Protein AF-A0A321L7E2-F1 (afdb_monomer_lite)

Sequence (241 aa):
MFCPKCGFESPEENRFCKSCGANLQLVSDVMGGKQLPIMLGQFGIDVEKLKRGARSLRNAHHHKADTNSQSVMETAAELRRVRREERRQRARQPKPREWLRYSWQHNLRDGLMSIFGGAGLGAVLFFLSRTASDIGLLKQLEDQSQVKGLELMLRLVWLFAAIPVLKGLAQILYAAFFAESIAKLTDRFLPPQQQAQIEAPVTGTINRPISAPPSVTEQTTNILEKEKELRITQEAERATS

pLDDT: mean 79.63, std 16.04, range [41.94, 96.69]

Secondary structure (DSSP, 8-state):
-B-TTT--B--TT-SB-TTT--B-HHHHHHHT------TTSSS---HHHHHHHHHHHHHHHHHHHHHHHHHHHHHHHHHHHHHHHHHHHHHHSPPHHHHHTT-HHHHHHHHHHHHHHHHHHHHHHHHHHHHHHHTTHHHHHHHHH--TTHHHHHHHHHHHHHHHHHHHHHHHHHHHHHHHHHHHHHHHHS-GGGTTTTS-------------PPPHHHHHHHHHHHHHHHHHHHHHHHH--

Foldseek 3Di:
DADPPPRDDDDPPDQADPPPGHGCVVVCCVVVPVPPPPPVPPPPVVVVVVVVVVVVVVVVCVVCVPPCVVVVVVVVVVVVVVVVVVVVVVVPPPDVVVVVCLALVNLLVQLVCLQCQLVVVLVVLVVVLVVCVVVCVVVVCCVVPVDPDVVVVSVVVSVVSCVSNVVSVVSNVCSVPPVVVVVVVVVVPPDCVVVCVVPDPPPPDPPDPDDPDDDPVVVVVVVVVVVVVVVVVVVVVVVVD

Structure (mmCIF, N/CA/C/O backbone):
data_AF-A0A321L7E2-F1
#
_entry.id   AF-A0A321L7E2-F1
#
loop_
_atom_site.group_PDB
_atom_site.id
_atom_site.type_symbol
_atom_site.label_atom_id
_atom_site.label_alt_id
_atom_site.label_comp_id
_atom_site.label_asym_id
_atom_site.label_entity_id
_atom_site.label_seq_id
_atom_site.pdbx_PDB_ins_code
_atom_site.Cartn_x
_atom_site.Cartn_y
_atom_site.Cartn_z
_atom_site.occupancy
_atom_site.B_iso_or_equiv
_atom_site.auth_seq_id
_atom_site.auth_comp_id
_atom_site.auth_asym_id
_atom_site.auth_atom_id
_atom_site.pdbx_PDB_model_num
ATOM 1 N N . MET A 1 1 ? -13.187 -3.016 -30.427 1.00 90.06 1 MET A N 1
ATOM 2 C CA . MET A 1 1 ? -12.182 -4.078 -30.709 1.00 90.06 1 MET A CA 1
ATOM 3 C C . MET A 1 1 ? -11.466 -4.530 -29.432 1.00 90.06 1 MET A C 1
ATOM 5 O O . MET A 1 1 ? -11.228 -3.709 -28.553 1.00 90.06 1 MET A O 1
ATOM 9 N N . PHE A 1 2 ? -11.100 -5.812 -29.308 1.00 94.56 2 PHE A N 1
ATOM 10 C CA . PHE A 1 2 ? -10.381 -6.334 -28.131 1.00 94.56 2 PHE A CA 1
ATOM 11 C C . PHE A 1 2 ? -8.857 -6.277 -28.307 1.00 94.56 2 PHE A C 1
ATOM 13 O O . PHE A 1 2 ? -8.333 -6.579 -29.379 1.00 94.56 2 PHE A O 1
ATOM 20 N N . CYS A 1 3 ? -8.129 -5.907 -27.249 1.00 95.94 3 CYS A N 1
ATOM 21 C CA . CYS A 1 3 ? -6.666 -5.881 -27.258 1.00 95.94 3 CYS A CA 1
ATOM 22 C C . CYS A 1 3 ? -6.083 -7.310 -27.259 1.00 95.94 3 CYS A C 1
ATOM 24 O O . CYS A 1 3 ? -6.336 -8.055 -26.310 1.00 95.94 3 CYS A O 1
ATOM 26 N N . PRO A 1 4 ? -5.213 -7.691 -28.216 1.00 93.69 4 PRO A N 1
ATOM 27 C CA . PRO A 1 4 ? -4.653 -9.047 -28.280 1.00 93.69 4 PRO A CA 1
ATOM 28 C C . PRO A 1 4 ? -3.671 -9.363 -27.141 1.00 93.69 4 PRO A C 1
ATOM 30 O O . PRO A 1 4 ? -3.335 -10.521 -26.918 1.00 93.69 4 PRO A O 1
ATOM 33 N N . LYS A 1 5 ? -3.187 -8.343 -26.417 1.00 94.94 5 LYS A N 1
ATOM 34 C CA . LYS A 1 5 ? -2.212 -8.513 -25.331 1.00 94.94 5 LYS A CA 1
ATOM 35 C C . LYS A 1 5 ? -2.863 -8.756 -23.967 1.00 94.94 5 LYS A C 1
ATOM 37 O O . LYS A 1 5 ? -2.298 -9.482 -23.158 1.00 94.94 5 LYS A O 1
ATOM 42 N N . CYS A 1 6 ? -4.002 -8.122 -23.687 1.00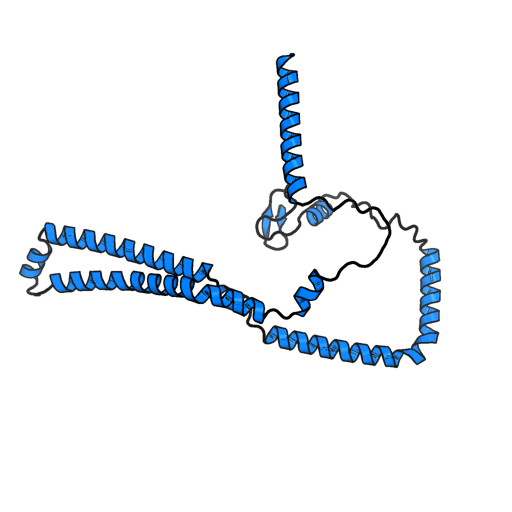 95.94 6 CYS A N 1
ATOM 43 C CA . CYS A 1 6 ? -4.642 -8.183 -22.366 1.00 95.94 6 CYS A CA 1
ATOM 44 C C . CYS A 1 6 ? -6.148 -8.478 -22.389 1.00 95.94 6 CYS A C 1
ATOM 46 O O . CYS A 1 6 ? -6.746 -8.568 -21.324 1.00 95.94 6 CYS A O 1
ATOM 48 N N . GLY A 1 7 ? -6.771 -8.595 -23.565 1.00 95.75 7 GLY A N 1
ATOM 49 C CA . GLY A 1 7 ? -8.206 -8.864 -23.700 1.00 95.75 7 GLY A CA 1
ATOM 50 C C . GLY A 1 7 ? -9.121 -7.692 -23.333 1.00 95.75 7 GLY A C 1
ATOM 51 O O . GLY A 1 7 ? -10.333 -7.846 -23.368 1.00 95.75 7 GLY A O 1
ATOM 52 N N . PHE A 1 8 ? -8.575 -6.520 -22.994 1.00 96.62 8 PHE A N 1
ATOM 53 C CA . PHE A 1 8 ? -9.378 -5.347 -22.651 1.00 96.62 8 PHE A CA 1
ATOM 54 C C . PHE A 1 8 ? -10.094 -4.791 -23.889 1.00 96.62 8 PHE A C 1
ATOM 56 O O . PHE A 1 8 ? -9.479 -4.638 -24.952 1.00 96.62 8 PHE A O 1
ATOM 63 N N . GLU A 1 9 ? -11.378 -4.476 -23.742 1.00 96.50 9 GLU A N 1
ATOM 64 C CA . GLU A 1 9 ? -12.189 -3.873 -24.795 1.00 96.50 9 GLU A CA 1
ATOM 65 C C . GLU A 1 9 ? -11.789 -2.409 -25.003 1.00 96.50 9 GLU A C 1
ATOM 67 O O . GLU A 1 9 ? -11.729 -1.616 -24.064 1.00 96.50 9 GLU A O 1
ATOM 72 N N . SER A 1 10 ? -11.473 -2.045 -26.243 1.00 94.12 10 SER A N 1
ATOM 73 C CA . SER A 1 10 ? -11.129 -0.678 -26.619 1.00 94.12 10 SER A CA 1
ATOM 74 C C . SER A 1 10 ? -12.065 -0.184 -27.721 1.00 94.12 10 SER A C 1
ATOM 76 O O . SER A 1 10 ? -12.304 -0.922 -28.687 1.00 94.12 10 SER A O 1
ATOM 78 N N . PRO A 1 11 ? -12.555 1.067 -27.632 1.00 93.75 11 PRO A N 1
ATOM 79 C CA . PRO A 1 11 ? -13.235 1.698 -28.756 1.00 93.75 11 PRO A CA 1
ATOM 80 C C . PRO A 1 11 ? -12.260 1.831 -29.935 1.00 93.75 11 PRO A C 1
ATOM 82 O O . PRO A 1 11 ? -11.046 1.957 -29.734 1.00 93.75 11 PRO A O 1
ATOM 85 N N . GLU A 1 12 ? -12.788 1.755 -31.156 1.00 89.19 12 GLU A N 1
ATOM 86 C CA . GLU A 1 12 ? -12.008 1.621 -32.401 1.00 89.19 12 GLU A CA 1
ATOM 87 C C . GLU A 1 12 ? -11.194 2.872 -32.762 1.00 89.19 12 GLU A C 1
ATOM 89 O O . GLU A 1 12 ? -10.213 2.783 -33.492 1.00 89.19 12 GLU A O 1
ATOM 94 N N . GLU A 1 13 ? -11.529 4.026 -32.186 1.00 91.94 13 GLU A N 1
ATOM 95 C CA . GLU A 1 13 ? -10.793 5.280 -32.393 1.00 91.94 13 GLU A CA 1
ATOM 96 C C . GLU A 1 13 ? -9.459 5.345 -31.626 1.00 91.94 13 GLU A C 1
ATOM 98 O O . GLU A 1 13 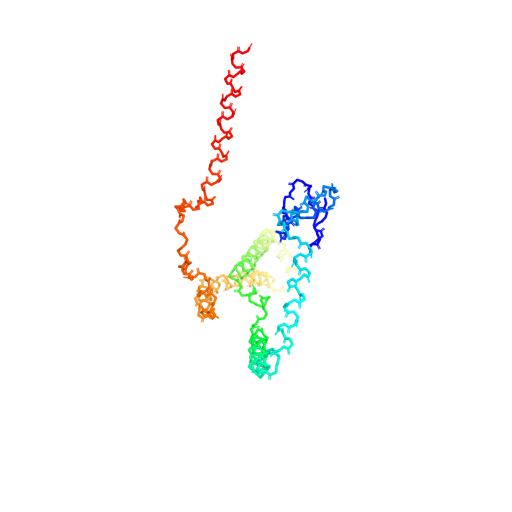? -8.597 6.178 -31.921 1.00 91.94 13 GLU A O 1
ATOM 103 N N . ASN A 1 14 ? -9.242 4.466 -30.639 1.00 92.69 14 ASN A N 1
ATOM 104 C CA . ASN A 1 14 ? -8.031 4.509 -29.824 1.00 92.69 14 ASN A CA 1
ATOM 105 C C . ASN A 1 14 ? -6.849 3.815 -30.508 1.00 92.69 14 ASN A C 1
ATOM 107 O O . ASN A 1 14 ? -6.839 2.604 -30.719 1.00 92.69 14 ASN A O 1
ATOM 111 N N . ARG A 1 15 ? -5.768 4.576 -30.707 1.00 94.19 15 ARG A N 1
ATOM 112 C CA . ARG A 1 15 ? -4.482 4.075 -31.225 1.00 94.19 15 ARG A CA 1
ATOM 113 C C . ARG A 1 15 ? -3.744 3.155 -30.249 1.00 94.19 15 ARG A C 1
ATOM 115 O O . ARG A 1 15 ? -2.895 2.379 -30.675 1.00 94.19 15 ARG A O 1
ATOM 122 N N . PHE A 1 16 ? -4.057 3.227 -28.954 1.00 95.94 16 PHE A N 1
ATOM 123 C CA . PHE A 1 16 ? -3.399 2.445 -27.905 1.00 95.94 16 PHE A CA 1
ATOM 124 C C . PHE A 1 16 ? -4.405 1.872 -26.902 1.00 95.94 16 PHE A C 1
ATOM 126 O O . PHE A 1 16 ? -5.406 2.504 -26.567 1.00 95.94 16 PHE A O 1
ATOM 133 N N . CYS A 1 17 ? -4.116 0.684 -26.371 1.00 95.75 17 CYS A N 1
ATOM 134 C CA . CYS A 1 17 ? -4.915 0.067 -25.318 1.00 95.75 17 CYS A CA 1
ATOM 135 C C . CYS A 1 17 ? -4.744 0.820 -23.989 1.00 95.75 17 CYS A C 1
ATOM 137 O O . CYS A 1 17 ? -3.636 0.884 -23.456 1.00 95.75 17 CYS A O 1
ATOM 139 N N . LYS A 1 18 ? -5.845 1.297 -23.397 1.00 96.19 18 LYS A N 1
ATOM 140 C CA . LYS A 1 18 ? -5.834 2.001 -22.099 1.00 96.19 18 LYS A CA 1
ATOM 141 C C . LYS A 1 18 ? -5.351 1.142 -20.924 1.00 96.19 18 LYS A C 1
ATOM 143 O O . LYS A 1 18 ? -4.852 1.679 -19.946 1.00 96.19 18 LYS A O 1
ATOM 148 N N . SER A 1 19 ? -5.495 -0.180 -21.015 1.00 96.69 19 SER A N 1
ATOM 149 C CA . SER A 1 19 ? -5.105 -1.097 -19.939 1.00 96.69 19 SER A CA 1
ATOM 150 C C . SER A 1 19 ? -3.609 -1.437 -19.961 1.00 96.69 19 SER A C 1
ATOM 152 O O . SER A 1 19 ? -2.974 -1.459 -18.912 1.00 96.69 19 SER A O 1
ATOM 154 N N . CYS A 1 20 ? -3.028 -1.700 -21.139 1.00 95.12 20 CYS A N 1
ATOM 155 C CA . CYS A 1 20 ? -1.659 -2.229 -21.240 1.00 95.12 20 CYS A CA 1
ATOM 156 C C . CYS A 1 20 ? -0.716 -1.443 -22.169 1.00 95.12 20 CYS A C 1
ATOM 158 O O . CYS A 1 20 ? 0.412 -1.888 -22.391 1.00 95.12 20 CYS A O 1
ATOM 160 N N . GLY A 1 21 ? -1.183 -0.353 -22.785 1.00 94.19 21 GLY A N 1
ATOM 161 C CA . GLY A 1 21 ? -0.396 0.507 -23.678 1.00 94.19 21 GLY A CA 1
ATOM 162 C C . GLY A 1 21 ? -0.030 -0.101 -25.037 1.00 94.19 21 GLY A C 1
ATOM 163 O O . GLY A 1 21 ? 0.823 0.436 -25.735 1.00 94.19 21 GLY A O 1
ATOM 164 N N . ALA A 1 22 ? -0.624 -1.232 -25.432 1.00 95.12 22 ALA A N 1
ATOM 165 C CA . ALA A 1 22 ? -0.327 -1.851 -26.728 1.00 95.12 22 ALA A CA 1
ATOM 166 C C . ALA A 1 22 ? -0.838 -0.980 -27.888 1.00 95.12 22 ALA A C 1
ATOM 168 O O . ALA A 1 22 ? -1.958 -0.479 -27.808 1.00 95.12 22 ALA A O 1
ATOM 169 N N . ASN A 1 23 ? -0.045 -0.824 -28.954 1.00 94.88 23 ASN A N 1
ATOM 170 C CA . ASN A 1 23 ? -0.445 -0.095 -30.160 1.00 94.88 23 ASN A CA 1
ATOM 171 C C . ASN A 1 23 ? -1.470 -0.920 -30.954 1.00 94.88 23 ASN A C 1
ATOM 173 O O . ASN A 1 23 ? -1.179 -2.027 -31.406 1.00 94.88 23 ASN A O 1
ATOM 177 N N . LEU A 1 24 ? -2.672 -0.373 -31.080 1.00 94.69 24 LEU A N 1
ATOM 178 C CA . LEU A 1 24 ? -3.816 -0.985 -31.737 1.00 94.69 24 LEU A CA 1
ATOM 179 C C . LEU A 1 24 ? -3.923 -0.591 -33.218 1.00 94.69 24 LEU A C 1
ATOM 181 O O . LEU A 1 24 ? -4.616 -1.291 -33.951 1.00 94.69 24 LEU A O 1
ATOM 185 N N . GLN A 1 25 ? -3.193 0.437 -33.681 1.00 91.19 25 GLN A N 1
ATOM 186 C CA . GLN A 1 25 ? -3.230 0.878 -35.086 1.00 91.19 25 GLN A CA 1
ATOM 187 C C . GLN A 1 25 ? -2.774 -0.217 -36.047 1.00 91.19 25 GLN A C 1
ATOM 189 O O . GLN A 1 25 ? -3.408 -0.456 -37.066 1.00 91.19 25 GLN A O 1
ATOM 194 N N . LEU A 1 26 ? -1.717 -0.951 -35.686 1.00 85.62 26 LEU A N 1
ATOM 195 C CA . LEU A 1 26 ? -1.225 -2.050 -36.520 1.00 85.62 26 LEU A CA 1
ATOM 196 C C . LEU A 1 26 ? -2.290 -3.135 -36.725 1.00 85.62 26 LEU A C 1
ATOM 198 O O . LEU A 1 26 ? -2.353 -3.764 -37.774 1.00 85.62 26 LEU A O 1
ATOM 202 N N . VAL A 1 27 ? -3.117 -3.368 -35.705 1.00 85.38 27 VAL A N 1
ATOM 203 C CA . VAL A 1 27 ? -4.156 -4.398 -35.733 1.00 85.38 27 VAL A CA 1
ATOM 204 C C . VAL A 1 27 ? -5.381 -3.898 -36.499 1.00 85.38 27 VAL A C 1
ATOM 206 O O . VAL A 1 27 ? -5.946 -4.655 -37.286 1.00 85.38 27 VAL A O 1
ATOM 209 N N . SER A 1 28 ? -5.767 -2.629 -36.318 1.00 85.81 28 SER A N 1
ATOM 210 C CA . SER A 1 28 ? -6.867 -2.019 -37.072 1.00 85.81 28 SER A CA 1
ATOM 211 C C . SER A 1 28 ? -6.545 -1.887 -38.559 1.00 85.81 28 SER A C 1
ATOM 213 O O . SER A 1 28 ? -7.433 -2.085 -39.381 1.00 85.81 28 SER A O 1
ATOM 215 N N . ASP A 1 29 ? -5.288 -1.622 -38.921 1.00 84.69 29 ASP A N 1
ATOM 216 C CA . ASP A 1 29 ? -4.864 -1.516 -40.321 1.00 84.69 29 ASP A CA 1
ATOM 217 C C . ASP A 1 29 ? -4.874 -2.885 -41.021 1.00 84.69 29 ASP A C 1
ATOM 219 O O . ASP A 1 29 ? -5.291 -2.986 -42.173 1.00 84.69 29 ASP A O 1
ATOM 223 N N . VAL A 1 30 ? -4.500 -3.958 -40.313 1.00 81.25 30 VAL A N 1
ATOM 224 C CA . VAL A 1 30 ? -4.555 -5.333 -40.843 1.00 81.25 30 VAL A CA 1
ATOM 225 C C . VAL A 1 30 ? -5.996 -5.845 -40.953 1.00 81.25 30 VAL A C 1
ATOM 227 O O . VAL A 1 30 ? -6.332 -6.502 -41.936 1.00 81.25 30 VAL A O 1
ATOM 230 N N . MET A 1 31 ? -6.863 -5.546 -39.977 1.00 82.50 31 MET A N 1
ATOM 231 C CA . MET A 1 31 ? -8.269 -5.979 -40.009 1.00 82.50 31 MET A CA 1
ATOM 232 C C . MET A 1 31 ? -9.152 -5.119 -40.916 1.00 82.50 31 MET A C 1
ATOM 234 O O . MET A 1 31 ? -10.108 -5.628 -41.494 1.00 82.50 31 MET A O 1
ATOM 238 N N . GLY A 1 32 ? -8.835 -3.834 -41.077 1.00 84.06 32 GLY A N 1
ATOM 239 C CA . GLY A 1 32 ? -9.636 -2.883 -41.845 1.00 84.06 32 GLY A CA 1
ATOM 240 C C . GLY A 1 32 ? -9.592 -3.089 -43.357 1.00 84.06 32 GLY A C 1
ATOM 241 O O . GLY A 1 32 ? -10.149 -2.268 -44.082 1.00 84.06 32 GLY A O 1
ATOM 242 N N . GLY A 1 33 ? -8.892 -4.117 -43.856 1.00 71.81 33 GLY A N 1
ATOM 243 C CA . GLY A 1 33 ? -8.817 -4.444 -45.284 1.00 71.81 33 GLY A CA 1
ATOM 244 C C . GLY A 1 33 ? -8.206 -3.342 -46.153 1.00 71.81 33 GLY A C 1
ATOM 245 O O . GLY A 1 33 ? -8.093 -3.509 -47.368 1.00 71.81 33 GLY A O 1
ATOM 246 N N . LYS A 1 34 ? -7.770 -2.230 -45.544 1.00 65.00 34 LYS A N 1
ATOM 247 C CA . LYS A 1 34 ? -6.866 -1.267 -46.147 1.00 65.00 34 LYS A CA 1
ATOM 248 C C . LYS A 1 34 ? -5.589 -2.045 -46.365 1.00 65.00 34 LYS A C 1
ATOM 250 O O . LYS A 1 34 ? -4.792 -2.194 -45.445 1.00 65.00 34 LYS A O 1
ATOM 255 N N . GLN A 1 35 ? -5.448 -2.604 -47.568 1.00 56.09 35 GLN A N 1
ATOM 256 C CA . GLN A 1 35 ? -4.173 -3.065 -48.082 1.00 56.09 35 GLN A CA 1
ATOM 257 C C . GLN A 1 35 ? -3.188 -1.975 -47.699 1.00 56.09 35 GLN A C 1
ATOM 259 O O . GLN A 1 35 ? -3.257 -0.869 -48.242 1.00 56.09 35 GLN A O 1
ATOM 264 N N . LEU A 1 36 ? -2.338 -2.247 -46.703 1.00 50.50 36 LEU A N 1
ATOM 265 C CA . LEU A 1 36 ? -1.167 -1.421 -46.517 1.00 50.50 36 LEU A CA 1
ATOM 266 C C . LEU A 1 36 ? -0.564 -1.357 -47.918 1.00 50.50 36 LEU A C 1
ATOM 268 O O . LEU A 1 36 ? -0.333 -2.432 -48.488 1.00 50.50 36 LEU A O 1
ATOM 272 N N . PRO A 1 37 ? -0.385 -0.165 -48.521 1.00 51.75 37 PRO A N 1
ATOM 273 C CA . PRO A 1 37 ? 0.424 -0.082 -49.713 1.00 51.75 37 PRO A CA 1
ATOM 274 C C . PRO A 1 37 ? 1.721 -0.737 -49.292 1.00 51.75 37 PRO A C 1
ATOM 276 O O . PRO A 1 37 ? 2.376 -0.295 -48.346 1.00 51.75 37 PRO A O 1
ATOM 279 N N . ILE A 1 38 ? 1.975 -1.893 -49.891 1.00 50.50 38 ILE A N 1
ATOM 280 C CA . ILE A 1 38 ? 3.146 -2.702 -49.662 1.00 50.50 38 ILE A CA 1
ATOM 281 C C . ILE A 1 38 ? 4.299 -1.748 -49.969 1.00 50.50 38 ILE A C 1
ATOM 283 O O . ILE A 1 38 ? 4.696 -1.569 -51.118 1.00 50.50 38 ILE A O 1
ATOM 287 N N . MET A 1 39 ? 4.831 -1.094 -48.933 1.00 47.00 39 MET A N 1
ATOM 288 C CA . MET A 1 39 ? 6.039 -0.264 -48.944 1.00 47.00 39 MET A CA 1
ATOM 289 C C . MET A 1 39 ? 7.269 -1.181 -49.093 1.00 47.00 39 MET A C 1
ATOM 291 O O . MET A 1 39 ? 8.306 -1.001 -48.470 1.00 47.00 39 MET A O 1
ATOM 295 N N . LEU A 1 40 ? 7.117 -2.209 -49.927 1.00 47.09 40 LEU A N 1
ATOM 296 C CA . LEU A 1 40 ? 8.134 -3.030 -50.557 1.00 47.09 40 LEU A CA 1
ATOM 297 C C . LEU A 1 40 ? 8.182 -2.754 -52.077 1.00 47.09 40 LEU A C 1
ATOM 299 O O . LEU A 1 40 ? 8.899 -3.445 -52.788 1.00 47.09 40 LEU A O 1
ATOM 303 N N . GLY A 1 41 ? 7.423 -1.774 -52.591 1.00 41.94 41 GLY A N 1
ATOM 304 C CA . GLY A 1 41 ? 7.349 -1.457 -54.024 1.00 41.94 41 GLY A CA 1
ATOM 305 C C . GLY A 1 41 ? 8.239 -0.308 -54.520 1.00 41.94 41 GLY A C 1
ATOM 306 O O . GLY A 1 41 ? 8.360 -0.137 -55.727 1.00 41.94 41 GLY A O 1
ATOM 307 N N . GLN A 1 42 ? 8.867 0.481 -53.637 1.00 48.19 42 GLN A N 1
ATOM 308 C CA . GLN A 1 42 ? 9.652 1.666 -54.043 1.00 48.19 42 GLN A CA 1
ATOM 309 C C . GLN A 1 42 ? 11.148 1.588 -53.720 1.00 48.19 42 GLN A C 1
ATOM 311 O O . GLN A 1 42 ? 11.888 2.551 -53.894 1.00 48.19 42 GLN A O 1
ATOM 316 N N . PHE A 1 43 ? 11.632 0.411 -53.344 1.00 45.28 43 PHE A N 1
ATOM 317 C CA . PHE A 1 43 ? 12.981 0.054 -53.739 1.00 45.28 43 PHE A CA 1
ATOM 318 C C . PHE A 1 43 ? 12.814 -0.695 -55.050 1.00 45.28 43 PHE A C 1
ATOM 320 O O . PHE A 1 43 ? 12.232 -1.776 -55.058 1.00 45.28 43 PHE A O 1
ATOM 327 N N . GLY A 1 44 ? 13.275 -0.108 -56.156 1.00 47.38 44 GLY A N 1
ATOM 328 C CA . GLY A 1 44 ? 13.444 -0.791 -57.438 1.00 47.38 44 GLY A CA 1
ATOM 329 C C . GLY A 1 44 ? 14.490 -1.896 -57.309 1.00 47.38 44 GLY A C 1
ATOM 330 O O . GLY A 1 44 ? 15.558 -1.843 -57.913 1.00 47.38 44 GLY A O 1
ATOM 331 N N . ILE A 1 45 ? 14.210 -2.876 -56.455 1.00 54.06 45 ILE A N 1
ATOM 332 C CA . ILE A 1 45 ? 14.974 -4.092 -56.296 1.00 54.06 45 ILE A CA 1
ATOM 333 C C . ILE A 1 45 ? 14.501 -4.965 -57.436 1.00 54.06 45 ILE A C 1
ATOM 335 O O . ILE A 1 45 ? 13.591 -5.778 -57.321 1.00 54.06 45 ILE A O 1
ATOM 339 N N . ASP A 1 46 ? 15.110 -4.694 -58.577 1.00 59.59 46 ASP A N 1
ATOM 340 C CA . ASP A 1 46 ? 15.069 -5.517 -59.760 1.00 59.59 46 ASP A CA 1
ATOM 341 C C . ASP A 1 46 ? 15.395 -6.954 -59.323 1.00 59.59 46 ASP A C 1
ATOM 343 O O . ASP A 1 46 ? 16.539 -7.284 -58.997 1.00 59.59 46 ASP A O 1
ATOM 347 N N . VAL A 1 47 ? 14.358 -7.787 -59.190 1.00 68.06 47 VAL A N 1
ATOM 348 C CA . VAL A 1 47 ? 14.449 -9.146 -58.629 1.00 68.06 47 VAL A CA 1
ATOM 349 C C . VAL A 1 47 ? 15.432 -9.982 -59.452 1.00 68.06 47 VAL A C 1
ATOM 351 O O . VAL A 1 47 ? 16.096 -10.868 -58.922 1.00 68.06 47 VAL A O 1
ATOM 354 N N . GLU A 1 48 ? 15.614 -9.637 -60.726 1.00 70.19 48 GLU A N 1
ATOM 355 C CA . GLU A 1 48 ? 16.623 -10.184 -61.628 1.00 70.19 48 GLU A CA 1
ATOM 356 C C . GLU A 1 48 ? 18.056 -9.778 -61.236 1.00 70.19 48 GLU A C 1
ATOM 358 O O . GLU A 1 48 ? 18.947 -10.635 -61.176 1.00 70.19 48 GLU A O 1
ATOM 363 N N . LYS A 1 49 ? 18.293 -8.509 -60.872 1.00 68.88 49 LYS A N 1
ATOM 364 C CA . LYS A 1 49 ? 19.588 -8.056 -60.324 1.00 68.88 49 LYS A CA 1
ATOM 365 C C . LYS A 1 49 ? 19.837 -8.593 -58.922 1.00 68.88 49 LYS A C 1
ATOM 367 O O . LYS A 1 49 ? 20.968 -8.968 -58.627 1.00 68.88 49 LYS A O 1
ATOM 372 N N . LEU A 1 50 ? 18.807 -8.713 -58.083 1.00 74.69 50 LEU A N 1
ATOM 373 C CA . LEU A 1 50 ? 18.941 -9.318 -56.759 1.00 74.69 50 LEU A CA 1
ATOM 374 C C . LEU A 1 50 ? 19.204 -10.828 -56.865 1.00 74.69 50 LEU A C 1
ATOM 376 O O . LEU A 1 50 ? 20.012 -11.361 -56.115 1.00 74.69 50 LEU A O 1
ATOM 380 N N . LYS A 1 51 ? 18.616 -11.521 -57.847 1.00 78.50 51 LYS A N 1
ATOM 381 C CA . LYS A 1 51 ? 18.876 -12.944 -58.124 1.00 78.50 51 LYS A CA 1
ATOM 382 C C . LYS A 1 51 ? 20.258 -13.175 -58.740 1.00 78.50 51 LYS A C 1
ATOM 384 O O . LYS A 1 51 ? 20.867 -14.213 -58.473 1.00 78.50 51 LYS A O 1
ATOM 389 N N . ARG A 1 52 ? 20.782 -12.229 -59.531 1.00 75.25 52 ARG A N 1
ATOM 390 C CA . ARG A 1 52 ? 22.179 -12.238 -60.006 1.00 75.25 52 ARG A CA 1
ATOM 391 C C . ARG A 1 52 ? 23.169 -11.916 -58.882 1.00 75.25 52 ARG A C 1
ATOM 393 O O . ARG A 1 52 ? 24.150 -12.640 -58.738 1.00 75.25 52 ARG A O 1
ATOM 400 N N . GLY A 1 53 ? 22.866 -10.932 -58.035 1.00 75.19 53 GLY A N 1
ATOM 401 C CA . GLY A 1 53 ? 23.648 -10.590 -56.843 1.00 75.19 53 GLY A CA 1
ATOM 402 C C . GLY A 1 53 ? 23.653 -11.701 -55.789 1.00 75.19 53 GLY A C 1
ATOM 403 O O . GLY A 1 53 ? 24.695 -12.026 -55.241 1.00 75.19 53 GLY A O 1
ATOM 404 N N . ALA A 1 54 ? 22.523 -12.372 -55.557 1.00 76.75 54 ALA A N 1
ATOM 405 C CA . ALA A 1 54 ? 22.436 -13.502 -54.633 1.00 76.75 54 ALA A CA 1
ATOM 406 C C . ALA A 1 54 ? 23.222 -14.724 -55.135 1.00 76.75 54 ALA A C 1
ATOM 408 O O . ALA A 1 54 ? 23.819 -15.444 -54.334 1.00 76.75 54 ALA A O 1
ATOM 409 N N . ARG A 1 55 ? 23.262 -14.955 -56.458 1.00 75.12 55 ARG A N 1
ATOM 410 C CA . ARG A 1 55 ? 24.099 -16.009 -57.052 1.00 75.12 55 ARG A CA 1
ATOM 411 C C . ARG A 1 55 ? 25.589 -15.671 -56.975 1.00 75.12 55 ARG A C 1
ATOM 413 O O . ARG A 1 55 ? 26.368 -16.558 -56.637 1.00 75.12 55 ARG A O 1
ATOM 420 N N . SER A 1 56 ? 25.988 -14.417 -57.199 1.00 71.62 56 SER A N 1
ATOM 421 C CA . SER A 1 56 ? 27.392 -14.014 -57.035 1.00 71.62 56 SER A CA 1
ATOM 422 C C . SER A 1 56 ? 27.837 -14.028 -55.569 1.00 71.62 56 SER A C 1
ATOM 424 O O . SER A 1 56 ? 28.950 -14.465 -55.292 1.00 71.62 56 SER A O 1
ATOM 426 N N . LEU A 1 57 ? 26.964 -13.672 -54.618 1.00 69.81 57 LEU A N 1
ATOM 427 C CA . LEU A 1 57 ? 27.253 -13.768 -53.182 1.00 69.81 57 LEU A CA 1
ATOM 428 C C . LEU A 1 57 ? 27.373 -15.226 -52.719 1.00 69.81 57 LEU A C 1
ATOM 430 O O . LEU A 1 57 ? 28.274 -15.548 -51.953 1.00 69.81 57 LEU A O 1
ATOM 434 N N . ARG A 1 58 ? 26.507 -16.125 -53.214 1.00 70.00 58 ARG A N 1
ATOM 435 C CA . ARG A 1 58 ? 26.587 -17.568 -52.926 1.00 70.00 58 ARG A CA 1
ATOM 436 C C . ARG A 1 58 ? 27.893 -18.169 -53.452 1.00 70.00 58 ARG A C 1
ATOM 438 O O . ARG A 1 58 ? 28.556 -18.899 -52.722 1.00 70.00 58 ARG A O 1
ATOM 445 N N . ASN A 1 59 ? 28.300 -17.816 -54.671 1.00 68.81 59 ASN A N 1
ATOM 446 C CA . ASN A 1 59 ? 29.555 -18.301 -55.251 1.00 68.81 59 ASN A CA 1
ATOM 447 C C . ASN A 1 59 ? 30.792 -17.678 -54.567 1.00 68.81 59 ASN A C 1
ATOM 449 O O . ASN A 1 59 ? 31.785 -18.369 -54.361 1.00 68.81 59 ASN A O 1
ATOM 453 N N . ALA A 1 60 ? 30.723 -16.413 -54.133 1.00 61.56 60 ALA A N 1
ATOM 454 C CA . ALA A 1 60 ? 31.780 -15.771 -53.344 1.00 61.56 60 ALA A CA 1
ATOM 455 C C . ALA A 1 60 ? 31.895 -16.348 -51.920 1.00 61.56 60 ALA A C 1
ATOM 457 O O . ALA A 1 60 ? 32.999 -16.457 -51.386 1.00 61.56 60 ALA A O 1
ATOM 458 N N . HIS A 1 61 ? 30.778 -16.767 -51.315 1.00 57.06 61 HIS A N 1
ATOM 459 C CA . HIS A 1 61 ? 30.777 -17.454 -50.024 1.00 57.06 61 HIS A CA 1
ATOM 460 C C . HIS A 1 61 ? 31.415 -18.843 -50.099 1.00 57.06 61 HIS A C 1
ATOM 462 O O . HIS A 1 61 ? 32.087 -19.226 -49.147 1.00 57.06 61 HIS A O 1
ATOM 468 N N . HIS A 1 62 ? 31.284 -19.565 -51.218 1.00 58.19 62 HIS A N 1
ATOM 469 C CA . HIS A 1 62 ? 31.930 -20.872 -51.377 1.00 58.19 62 HIS A CA 1
ATOM 470 C C . HIS A 1 62 ? 33.464 -20.794 -51.459 1.00 58.19 62 HIS A C 1
ATOM 472 O O . HIS A 1 62 ? 34.120 -21.709 -50.981 1.00 58.19 62 HIS A O 1
ATOM 478 N N . HIS A 1 63 ? 34.052 -19.700 -51.961 1.00 53.94 63 HIS A N 1
ATOM 479 C CA . HIS A 1 63 ? 35.517 -19.544 -52.018 1.00 53.94 63 HIS A CA 1
ATOM 480 C C . HIS A 1 63 ? 36.154 -18.899 -50.771 1.00 53.94 63 HIS A C 1
ATOM 482 O O . HIS A 1 63 ? 37.370 -18.958 -50.614 1.00 53.94 63 HIS A O 1
ATOM 488 N N . LYS A 1 64 ? 35.364 -18.300 -49.868 1.00 49.69 64 LYS A N 1
ATOM 489 C CA . LYS A 1 64 ? 35.843 -17.731 -48.586 1.00 49.69 64 LYS A CA 1
ATOM 490 C C . LYS A 1 64 ? 35.443 -18.546 -47.347 1.00 49.69 64 LYS A C 1
ATOM 492 O O . LYS A 1 64 ? 35.812 -18.167 -46.235 1.00 49.69 64 LYS A O 1
ATOM 497 N N . ALA A 1 65 ? 34.699 -19.640 -47.520 1.00 52.72 65 ALA A N 1
ATOM 498 C CA . ALA A 1 65 ? 34.251 -20.499 -46.422 1.00 52.72 65 ALA A CA 1
ATOM 499 C C . ALA A 1 65 ? 35.398 -21.265 -45.737 1.00 52.72 65 ALA A C 1
ATOM 501 O O . ALA A 1 65 ? 35.304 -21.543 -44.541 1.00 52.72 65 ALA A O 1
ATOM 502 N N . ASP A 1 66 ? 36.495 -21.538 -46.444 1.00 55.62 66 ASP A N 1
ATOM 503 C CA . ASP A 1 66 ? 37.525 -22.445 -45.922 1.00 55.62 66 ASP A CA 1
ATOM 504 C C . ASP A 1 66 ? 38.587 -21.750 -45.056 1.00 55.62 66 ASP A C 1
ATOM 506 O O . ASP A 1 66 ? 39.196 -22.394 -44.209 1.00 55.62 66 ASP A O 1
ATOM 510 N N . THR A 1 67 ? 38.773 -20.431 -45.178 1.00 56.75 67 THR A N 1
ATOM 511 C CA . THR A 1 67 ? 39.804 -19.687 -44.420 1.00 56.75 67 THR A CA 1
ATOM 512 C C . THR A 1 67 ? 39.267 -18.766 -43.325 1.00 56.75 67 THR A C 1
ATOM 514 O O . THR A 1 67 ? 40.049 -18.308 -42.499 1.00 56.75 67 THR A O 1
ATOM 517 N N . ASN A 1 68 ? 37.952 -18.519 -43.252 1.00 54.69 68 ASN A N 1
ATOM 518 C CA . ASN A 1 68 ? 37.358 -17.653 -42.217 1.00 54.69 68 ASN A CA 1
ATOM 519 C C . ASN A 1 68 ? 36.331 -18.365 -41.313 1.00 54.69 68 ASN A C 1
ATOM 521 O O . ASN A 1 68 ? 35.703 -17.737 -40.465 1.00 54.69 68 ASN A O 1
ATOM 525 N N . SER A 1 69 ? 36.142 -19.677 -41.473 1.00 57.78 69 SER A N 1
ATOM 526 C CA . SER A 1 69 ? 35.233 -20.476 -40.637 1.00 57.78 69 SER A CA 1
ATOM 527 C C . SER A 1 69 ? 35.742 -20.653 -39.201 1.00 57.78 69 SER A C 1
ATOM 529 O O . SER A 1 69 ? 34.930 -20.718 -38.275 1.00 57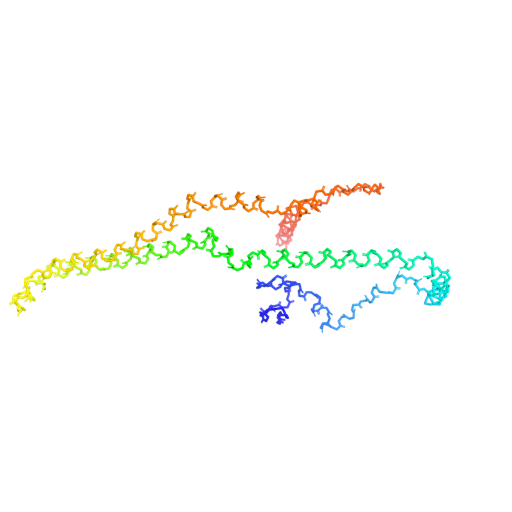.78 69 SER A O 1
ATOM 531 N N . GLN A 1 70 ? 37.064 -20.642 -38.985 1.00 65.25 70 GLN A N 1
ATOM 532 C CA . GLN A 1 70 ? 37.656 -20.717 -37.643 1.00 65.25 70 GLN A CA 1
ATOM 533 C C . GLN A 1 70 ? 37.339 -19.481 -36.784 1.00 65.25 70 GLN A C 1
ATOM 535 O O . GLN A 1 70 ? 36.893 -19.636 -35.647 1.00 65.25 70 GLN A O 1
ATOM 540 N N . SER A 1 71 ? 37.457 -18.265 -37.330 1.00 68.19 71 SER A N 1
ATOM 541 C CA . SER A 1 71 ? 37.189 -17.022 -36.579 1.00 68.19 71 SER A CA 1
ATOM 542 C C . SER A 1 71 ? 35.699 -16.848 -36.230 1.00 68.19 71 SER A C 1
ATOM 544 O O . SER A 1 71 ? 35.338 -16.334 -35.166 1.00 68.19 71 SER A O 1
ATOM 546 N N . VAL A 1 72 ? 34.802 -17.338 -37.094 1.00 73.50 72 VAL A N 1
ATOM 547 C CA . VAL A 1 72 ? 33.347 -17.307 -36.866 1.00 73.50 72 VAL A CA 1
ATOM 548 C C . VAL A 1 72 ? 32.918 -18.339 -35.816 1.00 73.50 72 VAL A C 1
ATOM 550 O O . VAL A 1 72 ? 32.019 -18.068 -35.017 1.00 73.50 72 VAL A O 1
ATOM 553 N N . MET A 1 73 ? 33.559 -19.513 -35.761 1.00 72.94 73 MET A N 1
ATOM 554 C CA . MET A 1 73 ? 33.278 -20.490 -34.702 1.00 72.94 73 MET A CA 1
ATOM 555 C C . MET A 1 73 ? 33.740 -20.008 -33.324 1.00 72.94 73 MET A C 1
ATOM 557 O O . MET A 1 73 ? 33.016 -20.213 -32.346 1.00 72.94 73 MET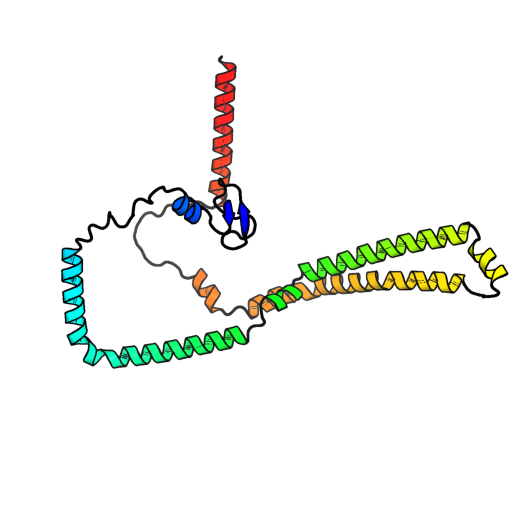 A O 1
ATOM 561 N N . GLU A 1 74 ? 34.891 -19.339 -33.240 1.00 79.12 74 GLU A N 1
ATOM 562 C CA . GLU A 1 74 ? 35.421 -18.814 -31.977 1.00 79.12 74 GLU A CA 1
ATOM 563 C C . GLU A 1 74 ? 34.539 -17.684 -31.417 1.00 79.12 74 GLU A C 1
ATOM 565 O O . GLU A 1 74 ? 34.114 -17.731 -30.260 1.00 79.12 74 GLU A O 1
ATOM 570 N N . THR A 1 75 ? 34.115 -16.746 -32.270 1.00 83.06 75 THR A N 1
ATOM 571 C CA . THR A 1 75 ? 33.170 -15.682 -31.883 1.00 83.06 75 THR A CA 1
ATOM 572 C C . THR A 1 75 ? 31.790 -16.224 -31.496 1.00 83.06 75 THR A C 1
ATOM 574 O O . THR A 1 75 ? 31.187 -15.759 -30.526 1.00 83.06 75 THR A O 1
ATOM 577 N N . ALA A 1 76 ? 31.282 -17.251 -32.187 1.00 85.50 76 ALA A N 1
ATOM 578 C CA . ALA A 1 76 ? 30.011 -17.884 -31.835 1.00 85.50 76 ALA A CA 1
ATOM 579 C C . ALA A 1 76 ? 30.067 -18.636 -30.492 1.00 85.50 76 ALA A C 1
ATOM 581 O O . ALA A 1 76 ? 29.069 -18.670 -29.761 1.00 85.50 76 ALA A O 1
ATOM 582 N N . ALA A 1 77 ? 31.208 -19.246 -30.157 1.00 90.12 77 ALA A N 1
ATOM 583 C CA . ALA A 1 77 ? 31.417 -19.906 -28.872 1.00 90.12 77 ALA A CA 1
ATOM 584 C C . ALA A 1 77 ? 31.443 -18.890 -27.721 1.00 90.12 77 ALA A C 1
ATOM 586 O O . ALA A 1 77 ? 30.763 -19.101 -26.710 1.00 90.12 77 ALA A O 1
ATOM 587 N N . GLU A 1 78 ? 32.132 -17.765 -27.908 1.00 89.81 78 GLU A N 1
ATOM 588 C CA . GLU A 1 78 ? 32.221 -16.701 -26.908 1.00 89.81 78 GLU A CA 1
ATOM 589 C C . GLU A 1 78 ? 30.859 -16.035 -26.665 1.00 89.81 78 GLU A C 1
ATOM 591 O O . GLU A 1 78 ? 30.404 -15.915 -25.526 1.00 89.81 78 GLU A O 1
ATOM 596 N N . LEU A 1 79 ? 30.099 -15.753 -27.729 1.00 89.94 79 LEU A N 1
ATOM 597 C CA . LEU A 1 79 ? 28.752 -15.184 -27.606 1.00 89.94 79 LEU A CA 1
ATOM 598 C C . LEU A 1 79 ? 27.792 -16.104 -26.828 1.00 89.94 79 LEU A C 1
ATOM 600 O O . LEU A 1 79 ? 26.907 -15.643 -26.102 1.00 89.94 79 LEU A O 1
ATOM 604 N N . ARG A 1 80 ? 27.956 -17.427 -26.959 1.00 89.44 80 ARG A N 1
ATOM 605 C CA . ARG A 1 80 ? 27.181 -18.411 -26.186 1.00 89.44 80 ARG A CA 1
ATOM 606 C C . ARG A 1 80 ? 27.593 -18.435 -24.715 1.00 89.44 80 ARG A C 1
ATOM 608 O O . ARG A 1 80 ? 26.717 -18.668 -23.879 1.00 89.44 80 ARG A O 1
ATOM 615 N N . ARG A 1 81 ? 28.873 -18.212 -24.391 1.00 93.75 81 ARG A N 1
ATOM 616 C CA . ARG A 1 81 ? 29.355 -18.092 -23.004 1.00 93.75 81 ARG A CA 1
ATOM 617 C C . ARG A 1 81 ? 28.768 -16.852 -22.340 1.00 93.75 81 ARG A C 1
ATOM 619 O O . ARG A 1 81 ? 28.057 -17.005 -21.349 1.00 93.75 81 ARG A O 1
ATOM 626 N N . VAL A 1 82 ? 28.903 -15.688 -22.975 1.00 91.56 82 VAL A N 1
ATOM 627 C CA . VAL A 1 82 ? 28.329 -14.422 -22.490 1.00 91.56 82 VAL A CA 1
ATOM 628 C C . VAL A 1 82 ? 26.818 -14.548 -22.279 1.00 91.56 82 VAL A C 1
ATOM 630 O O . VAL A 1 82 ? 26.309 -14.274 -21.196 1.00 91.56 82 VAL A O 1
ATOM 633 N N . ARG A 1 83 ? 26.077 -15.092 -23.256 1.00 90.50 83 ARG A N 1
ATOM 634 C CA . ARG A 1 83 ? 24.615 -15.258 -23.139 1.00 90.50 83 ARG A CA 1
ATOM 635 C C . ARG A 1 83 ? 24.203 -16.250 -22.038 1.00 90.50 83 ARG A C 1
ATOM 637 O O . ARG A 1 83 ? 23.116 -16.128 -21.469 1.00 90.50 83 ARG A O 1
ATOM 644 N N . ARG A 1 84 ? 25.029 -17.261 -21.731 1.00 92.88 84 ARG A N 1
ATOM 645 C CA . ARG A 1 84 ? 24.799 -18.178 -20.595 1.00 92.88 84 ARG A CA 1
ATOM 646 C C . ARG A 1 84 ? 25.055 -17.480 -19.263 1.00 92.88 84 ARG A C 1
ATOM 648 O O . ARG A 1 84 ? 24.288 -17.697 -18.326 1.00 92.88 84 ARG A O 1
ATOM 655 N N . GLU A 1 85 ? 26.085 -16.649 -19.183 1.00 91.38 85 GLU A N 1
ATOM 656 C CA . GLU A 1 85 ? 26.390 -15.856 -17.992 1.00 91.38 85 GLU A CA 1
ATOM 657 C C . GLU A 1 85 ? 25.329 -14.792 -17.728 1.00 91.38 85 GLU A C 1
ATOM 659 O O . GLU A 1 85 ? 24.836 -14.720 -16.607 1.00 91.38 85 GLU A O 1
ATOM 664 N N . GLU A 1 86 ? 24.850 -14.082 -18.751 1.00 86.81 86 GLU A N 1
ATOM 665 C CA . GLU A 1 86 ? 23.722 -13.151 -18.623 1.00 86.81 86 GLU A CA 1
ATOM 666 C C . GLU A 1 86 ? 22.458 -13.848 -18.115 1.00 86.81 86 GLU A C 1
ATOM 668 O O . GLU A 1 86 ? 21.753 -13.328 -17.253 1.00 86.81 86 GLU A O 1
ATOM 673 N N . ARG A 1 87 ? 22.155 -15.055 -18.612 1.00 86.31 87 ARG A N 1
ATOM 674 C CA . ARG A 1 87 ? 21.015 -15.837 -18.107 1.00 86.31 87 ARG A CA 1
ATOM 675 C C . ARG A 1 87 ? 21.203 -16.228 -16.646 1.00 86.31 87 ARG A C 1
ATOM 677 O O . ARG A 1 87 ? 20.240 -16.171 -15.889 1.00 86.31 87 ARG A O 1
ATOM 684 N N . ARG A 1 88 ? 22.421 -16.599 -16.240 1.00 91.06 88 ARG A N 1
ATOM 685 C CA . ARG A 1 88 ? 22.745 -16.893 -14.835 1.00 91.06 88 ARG A CA 1
ATOM 686 C C . ARG A 1 88 ? 22.650 -15.640 -13.966 1.00 91.06 88 ARG A C 1
ATOM 688 O O . ARG A 1 88 ? 22.114 -15.728 -12.869 1.00 91.06 88 ARG A O 1
ATOM 695 N N . GLN A 1 89 ? 23.102 -14.487 -14.453 1.00 87.19 89 GLN A N 1
ATOM 696 C CA . GLN A 1 89 ? 22.967 -13.205 -13.761 1.00 87.19 89 GLN A CA 1
ATOM 697 C C . GLN A 1 89 ? 21.495 -12.813 -13.606 1.00 87.19 89 GLN A C 1
ATOM 699 O O . GLN A 1 89 ? 21.060 -12.532 -12.495 1.00 87.19 89 GLN A O 1
ATOM 704 N N . ARG A 1 90 ? 20.690 -12.902 -14.672 1.00 81.12 90 ARG A N 1
ATOM 705 C CA . ARG A 1 90 ? 19.239 -12.653 -14.613 1.00 81.12 90 ARG A CA 1
ATOM 706 C C . ARG A 1 90 ? 18.506 -13.638 -13.705 1.00 81.12 90 ARG A C 1
ATOM 708 O O . ARG A 1 90 ? 17.548 -13.251 -13.054 1.00 81.12 90 ARG A O 1
ATOM 715 N N . ALA A 1 91 ? 18.950 -14.893 -13.640 1.00 86.25 91 ALA A N 1
ATOM 716 C CA . ALA A 1 91 ? 18.386 -15.884 -12.725 1.00 86.25 91 ALA A CA 1
ATOM 717 C C . ALA A 1 91 ? 18.753 -15.619 -11.254 1.00 86.25 91 ALA A C 1
ATOM 719 O O . ALA A 1 91 ? 18.021 -16.049 -10.367 1.00 86.25 91 ALA A O 1
ATOM 720 N N . ARG A 1 92 ? 19.874 -14.930 -10.995 1.00 83.75 92 ARG A N 1
ATOM 721 C CA . ARG A 1 92 ? 20.292 -14.499 -9.651 1.00 83.75 92 ARG A CA 1
ATOM 722 C C . ARG A 1 92 ? 19.662 -13.176 -9.225 1.00 83.75 92 ARG A C 1
ATOM 724 O O . ARG A 1 92 ? 19.607 -12.907 -8.031 1.00 83.75 92 ARG A O 1
ATOM 731 N N . GLN A 1 93 ? 19.203 -12.353 -10.168 1.00 80.31 93 GLN A N 1
ATOM 732 C CA . GLN A 1 93 ? 18.446 -11.152 -9.831 1.00 80.31 93 GLN A CA 1
ATOM 733 C C . GLN A 1 93 ? 17.100 -11.562 -9.209 1.00 80.31 93 GLN A C 1
ATOM 735 O O . GLN A 1 93 ? 16.419 -12.434 -9.759 1.00 80.31 93 GLN A O 1
ATOM 740 N N . PRO A 1 94 ? 16.702 -10.967 -8.068 1.00 72.19 94 PRO A N 1
ATOM 741 C CA . PRO A 1 94 ? 15.425 -11.288 -7.446 1.00 72.19 94 PRO A CA 1
ATOM 742 C C . PRO A 1 94 ? 14.298 -10.979 -8.428 1.00 72.19 94 PRO A C 1
ATOM 744 O O . PRO A 1 94 ? 14.354 -9.988 -9.163 1.00 72.19 94 PRO A O 1
ATOM 747 N N . LYS A 1 95 ? 13.268 -11.828 -8.466 1.00 78.50 95 LYS A N 1
ATOM 748 C CA . LYS A 1 95 ? 12.166 -11.646 -9.416 1.00 78.50 95 LYS A CA 1
ATOM 749 C C . LYS A 1 95 ? 11.526 -10.274 -9.165 1.00 78.50 95 LYS A C 1
ATOM 751 O O . LYS A 1 95 ? 11.263 -9.934 -8.014 1.00 78.50 95 LYS A O 1
ATOM 756 N N . PRO A 1 96 ? 11.188 -9.497 -10.209 1.00 69.06 96 PRO A N 1
ATOM 757 C CA . PRO A 1 96 ? 10.696 -8.122 -10.054 1.00 69.06 96 PRO A CA 1
ATOM 758 C C . PRO A 1 96 ? 9.442 -8.020 -9.170 1.00 69.06 96 PRO A C 1
ATOM 760 O O . PRO A 1 96 ? 9.212 -7.005 -8.524 1.00 69.06 96 PRO A O 1
ATOM 763 N N . ARG A 1 97 ? 8.650 -9.094 -9.068 1.00 68.44 97 ARG A N 1
ATOM 764 C CA . ARG A 1 97 ? 7.483 -9.157 -8.174 1.00 68.44 97 ARG A CA 1
ATOM 765 C C . ARG A 1 97 ? 7.830 -9.095 -6.684 1.00 68.44 97 ARG A C 1
ATOM 767 O O . ARG A 1 97 ? 7.016 -8.604 -5.910 1.00 68.44 97 ARG A O 1
ATOM 774 N N . GLU A 1 98 ? 9.002 -9.574 -6.283 1.00 72.88 98 GLU A N 1
ATOM 775 C CA . GLU A 1 98 ? 9.451 -9.520 -4.887 1.00 72.88 98 GLU A CA 1
ATOM 776 C C . GLU A 1 98 ? 9.918 -8.108 -4.517 1.00 72.88 98 GLU A C 1
ATOM 778 O O . GLU A 1 98 ? 9.634 -7.646 -3.417 1.00 72.88 98 GLU A O 1
ATOM 783 N N . TRP A 1 99 ? 10.505 -7.370 -5.465 1.00 68.31 99 TRP A N 1
ATOM 784 C CA . TRP A 1 99 ? 10.887 -5.966 -5.276 1.00 68.31 99 TRP A CA 1
ATOM 785 C C . TRP A 1 99 ? 9.687 -5.041 -5.068 1.00 68.31 99 TRP A C 1
ATOM 787 O O . TRP A 1 99 ? 9.742 -4.147 -4.226 1.00 68.31 99 TRP A O 1
ATOM 797 N N . LEU A 1 100 ? 8.571 -5.274 -5.771 1.00 64.06 100 LEU A N 1
ATOM 798 C CA . LEU A 1 100 ? 7.370 -4.446 -5.598 1.00 64.06 100 LEU A CA 1
ATOM 799 C C . LEU A 1 100 ? 6.764 -4.546 -4.189 1.00 64.06 100 LEU A C 1
ATOM 801 O O . LEU A 1 100 ? 6.153 -3.576 -3.737 1.00 64.06 100 LEU A O 1
ATOM 805 N N . ARG A 1 101 ? 6.963 -5.661 -3.468 1.00 64.94 101 ARG A N 1
ATOM 806 C CA . ARG A 1 101 ? 6.522 -5.785 -2.064 1.00 64.94 101 ARG A CA 1
ATOM 807 C C . ARG A 1 101 ? 7.271 -4.843 -1.119 1.00 64.94 101 ARG A C 1
ATOM 809 O O . ARG A 1 101 ? 6.730 -4.492 -0.081 1.00 64.94 101 ARG A O 1
ATOM 816 N N . TYR A 1 102 ? 8.461 -4.388 -1.502 1.00 67.88 102 TYR A N 1
ATOM 817 C CA . TYR A 1 102 ? 9.232 -3.389 -0.759 1.00 67.88 102 TYR A CA 1
ATOM 818 C C . TYR A 1 102 ? 9.043 -1.970 -1.293 1.00 67.88 102 TYR A C 1
ATOM 820 O O . TYR A 1 102 ? 9.711 -1.045 -0.833 1.00 67.88 102 TYR A O 1
ATOM 828 N N . SER A 1 103 ? 8.130 -1.769 -2.250 1.00 76.25 103 SER A N 1
ATOM 829 C CA . SER A 1 103 ? 7.845 -0.426 -2.740 1.00 76.25 103 SER A CA 1
ATOM 830 C C . SER A 1 103 ? 7.269 0.431 -1.612 1.00 76.25 103 SER A C 1
ATOM 832 O O . SER A 1 103 ? 6.370 0.019 -0.874 1.00 76.25 103 SER A O 1
ATOM 834 N N . TRP A 1 104 ? 7.798 1.648 -1.484 1.00 84.50 104 TRP A N 1
ATOM 835 C CA . TRP A 1 104 ? 7.358 2.630 -0.494 1.00 84.50 104 TRP A CA 1
ATOM 836 C C . TRP A 1 104 ? 5.840 2.833 -0.517 1.00 84.50 104 TRP A C 1
ATOM 838 O O . TRP A 1 104 ? 5.192 2.850 0.526 1.00 84.50 104 TRP A O 1
ATOM 848 N N . GLN A 1 105 ? 5.265 2.888 -1.722 1.00 85.00 105 GLN A N 1
ATOM 849 C CA . GLN A 1 105 ? 3.830 3.059 -1.933 1.00 85.00 105 GLN A CA 1
ATOM 850 C C . GLN A 1 105 ? 2.999 1.934 -1.307 1.00 85.00 105 GLN A C 1
ATOM 852 O O . GLN A 1 105 ? 1.934 2.206 -0.755 1.00 85.00 105 GLN A O 1
ATOM 857 N N . HIS A 1 106 ? 3.469 0.683 -1.369 1.00 85.38 106 HIS A N 1
ATOM 858 C CA . HIS A 1 106 ? 2.736 -0.447 -0.807 1.00 85.38 106 HIS A CA 1
ATOM 859 C C . HIS A 1 106 ? 2.727 -0.402 0.724 1.00 85.38 106 HIS A C 1
ATOM 861 O O . HIS A 1 106 ? 1.655 -0.465 1.321 1.00 85.38 106 HIS A O 1
ATOM 867 N N . ASN A 1 107 ? 3.890 -0.186 1.348 1.00 86.25 107 ASN A N 1
ATOM 868 C CA . ASN A 1 107 ? 3.998 -0.074 2.807 1.00 86.25 107 ASN A CA 1
ATOM 869 C C . ASN A 1 107 ? 3.229 1.135 3.359 1.00 86.25 107 ASN A C 1
ATOM 871 O O . ASN A 1 107 ? 2.596 1.031 4.408 1.00 86.25 107 ASN A O 1
ATOM 875 N N . LEU A 1 108 ? 3.240 2.265 2.641 1.00 90.19 108 LEU A N 1
ATOM 876 C CA . LEU A 1 108 ? 2.475 3.451 3.021 1.00 90.19 108 LEU A CA 1
ATOM 877 C C . LEU A 1 108 ? 0.968 3.185 2.948 1.00 90.19 108 LEU A C 1
ATOM 879 O O . LEU A 1 108 ? 0.247 3.481 3.895 1.00 90.19 108 LEU A O 1
ATOM 883 N N . ARG A 1 109 ? 0.488 2.606 1.842 1.00 90.69 109 ARG A N 1
ATOM 884 C CA . ARG A 1 109 ? -0.935 2.304 1.650 1.00 90.69 109 ARG A CA 1
ATOM 885 C C . ARG A 1 109 ? -1.444 1.303 2.685 1.00 90.69 109 ARG A C 1
ATOM 887 O O . ARG A 1 109 ? -2.508 1.527 3.255 1.00 90.69 109 ARG A O 1
ATOM 894 N N . ASP A 1 110 ? -0.699 0.231 2.933 1.00 91.00 110 ASP A N 1
ATOM 895 C CA . ASP A 1 110 ? -1.088 -0.788 3.909 1.00 91.00 110 ASP A CA 1
ATOM 896 C C . ASP A 1 110 ? -1.051 -0.229 5.338 1.00 91.00 110 ASP A C 1
ATOM 898 O O . ASP A 1 110 ? -1.995 -0.440 6.105 1.00 91.00 110 ASP A O 1
ATOM 902 N N . GLY A 1 111 ? -0.027 0.567 5.670 1.00 92.50 111 GLY A N 1
ATOM 903 C CA . GLY A 1 111 ? 0.055 1.267 6.951 1.00 92.50 111 GLY A CA 1
ATOM 904 C C . GLY A 1 111 ? -1.121 2.221 7.162 1.00 92.50 111 GLY A C 1
ATOM 905 O O . GLY A 1 111 ? -1.754 2.209 8.217 1.00 92.50 111 GLY A O 1
ATOM 906 N N . LEU A 1 112 ? -1.480 2.989 6.132 1.00 95.25 112 LEU A N 1
ATOM 907 C CA . LEU A 1 112 ? -2.591 3.938 6.166 1.00 95.25 112 LEU A CA 1
ATOM 908 C C . LEU A 1 112 ? -3.942 3.225 6.332 1.00 95.25 112 LEU A C 1
ATOM 910 O O . LEU A 1 112 ? -4.733 3.609 7.192 1.00 95.25 112 LEU A O 1
ATOM 914 N N . MET A 1 113 ? -4.180 2.143 5.585 1.00 95.06 113 MET A N 1
ATOM 915 C CA . MET A 1 113 ? -5.387 1.319 5.731 1.00 95.06 113 MET A CA 1
ATOM 916 C C . MET A 1 113 ? -5.501 0.711 7.136 1.00 95.06 113 MET A C 1
ATOM 918 O O . MET A 1 113 ? -6.591 0.686 7.705 1.00 95.06 113 MET A O 1
ATOM 922 N N . SER A 1 114 ? -4.382 0.280 7.729 1.00 94.81 114 SER A N 1
ATOM 923 C CA . SER A 1 114 ? -4.351 -0.242 9.101 1.00 94.81 114 SER A CA 1
ATOM 924 C C . SER A 1 114 ? -4.678 0.832 10.143 1.00 94.81 114 SER A C 1
ATOM 926 O O . SER A 1 114 ? -5.419 0.558 11.087 1.00 94.81 114 SER A O 1
ATOM 928 N N . ILE A 1 115 ? -4.176 2.063 9.973 1.00 95.25 115 ILE A N 1
ATOM 929 C CA . ILE A 1 115 ? -4.485 3.180 10.881 1.00 95.25 115 ILE A CA 1
ATOM 930 C C . ILE A 1 115 ? -5.954 3.571 10.777 1.00 95.25 115 ILE A C 1
ATOM 932 O O . ILE A 1 115 ? -6.615 3.656 11.806 1.00 95.25 115 ILE A O 1
ATOM 936 N N . PHE A 1 116 ? -6.484 3.781 9.569 1.00 96.12 116 PHE A N 1
ATOM 937 C CA . PHE A 1 116 ? -7.887 4.170 9.402 1.00 96.12 116 PHE A CA 1
ATOM 938 C C . PHE A 1 116 ? -8.844 3.073 9.871 1.00 96.12 116 PHE A C 1
ATOM 940 O O . PHE A 1 116 ? -9.821 3.370 10.557 1.00 96.12 116 PHE A O 1
ATOM 947 N N . GLY A 1 117 ? -8.538 1.807 9.572 1.00 94.19 117 GLY A N 1
ATOM 948 C CA . GLY A 1 117 ? -9.315 0.670 10.061 1.00 94.19 117 GLY A CA 1
ATOM 949 C C . GLY A 1 117 ? -9.281 0.555 11.587 1.00 94.19 117 GLY A C 1
ATOM 950 O O . GLY A 1 117 ? -10.328 0.437 12.219 1.00 94.19 117 GLY A O 1
ATOM 951 N N . GLY A 1 118 ? -8.092 0.649 12.190 1.00 94.00 118 GLY A N 1
ATOM 952 C CA . GLY A 1 118 ? -7.920 0.582 13.641 1.00 94.00 118 GLY A CA 1
ATOM 953 C C . GLY A 1 118 ? -8.549 1.765 14.379 1.00 94.00 118 GLY A C 1
ATOM 954 O O . GLY A 1 118 ? -9.260 1.567 15.359 1.00 94.00 118 GLY A O 1
ATOM 955 N N . ALA A 1 119 ? -8.350 2.989 13.885 1.00 94.69 119 ALA A N 1
ATOM 956 C CA . ALA A 1 119 ? -8.912 4.200 14.474 1.00 94.69 119 ALA A CA 1
ATOM 957 C C . ALA A 1 119 ? -10.439 4.242 14.336 1.00 94.69 119 ALA A C 1
ATOM 959 O O . ALA A 1 119 ? -11.128 4.576 15.297 1.00 94.69 119 ALA A O 1
ATOM 960 N N . GLY A 1 120 ? -10.976 3.851 13.174 1.00 95.06 120 GLY A N 1
ATOM 961 C CA . GLY A 1 120 ? -12.417 3.745 12.952 1.00 95.06 120 GLY A CA 1
ATOM 962 C C . GLY A 1 120 ? -13.064 2.717 13.878 1.00 95.06 120 GLY A C 1
ATOM 963 O O . GLY A 1 120 ? -14.023 3.038 14.580 1.00 95.06 120 GLY A O 1
ATOM 964 N N . LEU A 1 121 ? -12.501 1.505 13.955 1.00 94.50 121 LEU A N 1
ATOM 965 C CA . LEU A 1 121 ? -12.976 0.467 14.873 1.00 94.50 121 LEU A CA 1
ATOM 966 C C . LEU A 1 121 ? -12.870 0.914 16.339 1.00 94.50 121 LEU A C 1
ATOM 968 O O . LEU A 1 121 ? -13.810 0.732 17.109 1.00 94.50 121 LEU A O 1
ATOM 972 N N . GLY A 1 122 ? -11.752 1.536 16.717 1.00 94.06 122 GLY A N 1
ATOM 973 C CA . GLY A 1 122 ? -11.533 2.067 18.061 1.00 94.06 122 GLY A CA 1
ATOM 974 C C . GLY A 1 122 ? -12.537 3.156 18.442 1.00 94.06 122 GLY A C 1
ATOM 975 O O . GLY A 1 122 ? -13.042 3.144 19.563 1.00 94.06 122 GLY A O 1
ATOM 976 N N . ALA A 1 123 ? -12.884 4.053 17.514 1.00 94.88 123 ALA A N 1
ATOM 977 C CA . ALA A 1 123 ? -13.907 5.074 17.725 1.00 94.88 123 ALA A CA 1
ATOM 978 C C . ALA A 1 123 ? -15.295 4.447 17.919 1.00 94.88 123 ALA A C 1
ATOM 980 O O . ALA A 1 123 ? -15.997 4.800 18.865 1.00 94.88 123 ALA A O 1
ATOM 981 N N . VAL A 1 124 ? -15.672 3.474 17.082 1.00 95.25 124 VAL A N 1
ATOM 982 C CA . VAL A 1 124 ? -16.950 2.753 17.213 1.00 95.25 124 VAL A CA 1
ATOM 983 C C . VAL A 1 124 ? -17.043 2.035 18.562 1.00 95.25 124 VAL A C 1
ATOM 985 O O . VAL A 1 124 ? -18.037 2.190 19.270 1.00 95.25 124 VAL A O 1
ATOM 988 N N . LEU A 1 125 ? -15.996 1.306 18.962 1.00 93.31 125 LEU A N 1
ATOM 989 C CA . LEU A 1 125 ? -15.942 0.624 20.259 1.00 93.31 125 LEU A CA 1
ATOM 990 C C . LEU A 1 125 ? -15.974 1.606 21.433 1.00 93.31 125 LEU A C 1
ATOM 992 O O . LEU A 1 125 ? -16.613 1.322 22.444 1.00 93.31 125 LEU A O 1
ATOM 996 N N . PHE A 1 126 ? -15.320 2.761 21.305 1.00 93.25 126 PHE A N 1
ATOM 997 C CA . PHE A 1 126 ? -15.357 3.816 22.313 1.00 93.25 126 PHE A CA 1
ATOM 998 C C . PHE A 1 126 ? -16.772 4.370 22.498 1.00 93.25 126 PHE A C 1
ATOM 1000 O O . PHE A 1 126 ? -17.248 4.450 23.629 1.00 93.25 126 PHE A O 1
ATOM 1007 N N . PHE A 1 127 ? -17.469 4.697 21.405 1.00 95.62 127 PHE A N 1
ATOM 1008 C CA . PHE A 1 127 ? -18.852 5.169 21.474 1.00 95.62 127 PHE A CA 1
ATOM 1009 C C . PHE A 1 127 ? -19.782 4.105 22.053 1.00 95.62 127 PHE A C 1
ATOM 1011 O O . PHE A 1 127 ? -20.515 4.410 22.985 1.00 95.62 127 PHE A O 1
ATOM 1018 N N . LEU A 1 128 ? -19.694 2.852 21.594 1.00 93.38 128 LEU A N 1
ATOM 1019 C CA . LEU A 1 128 ? -20.468 1.738 22.155 1.00 93.38 128 LEU A CA 1
ATOM 1020 C C . LEU A 1 128 ? -20.221 1.568 23.658 1.00 93.38 128 LEU A C 1
ATOM 1022 O O . LEU A 1 128 ? -21.170 1.421 24.424 1.00 93.38 128 LEU A O 1
ATOM 1026 N N . SER A 1 129 ? -18.960 1.633 24.090 1.00 91.12 129 SER A N 1
ATOM 1027 C CA . SER A 1 129 ? -18.584 1.493 25.502 1.00 91.12 129 SER A CA 1
ATOM 1028 C C . SER A 1 129 ? -19.101 2.652 26.347 1.00 91.12 129 SER A C 1
ATOM 1030 O O . SER A 1 129 ? -19.576 2.440 27.465 1.00 91.12 129 SER A O 1
ATOM 1032 N N . ARG A 1 130 ? -19.057 3.873 25.804 1.00 93.75 130 ARG A N 1
ATOM 1033 C CA . ARG A 1 130 ? -19.586 5.071 26.455 1.00 93.75 130 ARG A CA 1
ATOM 1034 C C . ARG A 1 130 ? -21.102 4.998 26.581 1.00 93.75 130 ARG A C 1
ATOM 1036 O O . ARG A 1 130 ? -21.617 5.129 27.681 1.00 93.75 130 ARG A O 1
ATOM 1043 N N . THR A 1 131 ? -21.803 4.681 25.495 1.00 95.50 131 THR A N 1
ATOM 1044 C CA . THR A 1 131 ? -23.260 4.513 25.499 1.00 95.50 131 THR A CA 1
ATOM 1045 C C . THR A 1 131 ? -23.695 3.395 26.451 1.00 95.50 131 THR A C 1
ATOM 1047 O O . THR A 1 131 ? -24.639 3.580 27.212 1.00 95.50 131 THR A O 1
ATOM 1050 N N . ALA A 1 132 ? -22.985 2.263 26.487 1.00 93.25 132 ALA A N 1
ATOM 1051 C CA . ALA A 1 132 ? -23.272 1.175 27.425 1.00 93.25 132 ALA A CA 1
ATOM 1052 C C . ALA A 1 132 ? -23.055 1.579 28.896 1.00 93.25 132 ALA A C 1
ATOM 1054 O O . ALA A 1 132 ? -23.808 1.149 29.773 1.00 93.25 132 ALA A O 1
ATOM 1055 N N . SER A 1 133 ? -22.046 2.414 29.160 1.00 92.25 133 SER A N 1
ATOM 1056 C CA . SER A 1 133 ? -21.770 2.968 30.492 1.00 92.25 133 SER A CA 1
ATOM 1057 C C . SER A 1 133 ? -22.836 3.971 30.926 1.00 92.25 133 SER A C 1
ATOM 1059 O O . SER A 1 133 ? -23.340 3.874 32.043 1.00 92.25 133 SER A O 1
ATOM 1061 N N . ASP A 1 134 ? -23.224 4.882 30.031 1.00 95.69 134 ASP A N 1
ATOM 1062 C CA . ASP A 1 134 ? -24.189 5.948 30.313 1.00 95.69 134 ASP A CA 1
ATOM 1063 C C . ASP A 1 134 ? -25.598 5.389 30.581 1.00 95.69 134 ASP A C 1
ATOM 1065 O O . ASP A 1 134 ? -26.314 5.892 31.443 1.00 95.69 134 ASP A O 1
ATOM 1069 N N . ILE A 1 135 ? -25.983 4.302 29.899 1.00 95.94 135 ILE A N 1
ATOM 1070 C CA . ILE A 1 135 ? -27.271 3.616 30.111 1.00 95.94 135 ILE A CA 1
ATOM 1071 C C . ILE A 1 135 ? -27.295 2.841 31.447 1.00 95.94 135 ILE A C 1
ATOM 1073 O O . ILE A 1 135 ? -28.358 2.447 31.919 1.00 95.94 135 ILE A O 1
ATOM 1077 N N . GLY A 1 136 ? -26.141 2.606 32.084 1.00 94.25 136 GLY A N 1
ATOM 1078 C CA . GLY A 1 136 ? -26.048 1.786 33.298 1.00 94.25 136 GLY A CA 1
ATOM 1079 C C . GLY A 1 136 ? -26.215 0.282 33.045 1.00 94.25 136 GLY A C 1
ATOM 1080 O O . GLY A 1 136 ? -26.294 -0.497 33.995 1.00 94.25 136 GLY A O 1
ATOM 1081 N N . LEU A 1 137 ? -26.205 -0.142 31.776 1.00 94.69 137 LEU A N 1
ATOM 1082 C CA . LEU A 1 137 ? -26.390 -1.533 31.351 1.00 94.69 137 LEU A CA 1
ATOM 1083 C C . LEU A 1 137 ? -25.326 -2.459 31.965 1.00 94.69 137 LEU A C 1
ATOM 1085 O O . LEU A 1 137 ? -25.623 -3.579 32.368 1.00 94.69 137 LEU A O 1
ATOM 1089 N N . LEU A 1 138 ? -24.100 -1.949 32.116 1.00 92.50 138 LEU A N 1
ATOM 1090 C CA . LEU A 1 138 ? -22.993 -2.650 32.771 1.00 92.50 138 LEU A CA 1
ATOM 1091 C C . LEU A 1 138 ? -23.273 -2.952 34.251 1.00 92.50 138 LEU A C 1
ATOM 1093 O O . LEU A 1 138 ? -23.012 -4.068 34.689 1.00 92.50 138 LEU A O 1
ATOM 1097 N N . LYS A 1 139 ? -23.851 -2.002 35.002 1.00 92.44 139 LYS A N 1
ATOM 1098 C CA . LYS A 1 139 ? -24.206 -2.219 36.415 1.00 92.44 139 LYS A CA 1
ATOM 1099 C C . LYS A 1 139 ? -25.304 -3.267 36.552 1.00 92.44 139 LYS A C 1
ATOM 1101 O O . LYS A 1 139 ? -25.230 -4.113 37.432 1.00 92.44 139 LYS A O 1
ATOM 1106 N N . GLN A 1 140 ? -26.291 -3.233 35.658 1.00 94.06 140 GLN A N 1
ATOM 1107 C CA . GLN A 1 140 ? -27.393 -4.192 35.667 1.00 94.06 140 GLN A CA 1
ATOM 1108 C C . GLN A 1 140 ? -26.919 -5.618 35.338 1.00 94.06 140 GLN A C 1
ATOM 1110 O O . GLN A 1 140 ? -27.364 -6.571 35.975 1.00 94.06 140 GLN A O 1
ATOM 1115 N N . LEU A 1 141 ? -25.978 -5.776 34.397 1.00 93.69 141 LEU A N 1
ATOM 1116 C CA . LEU A 1 141 ? -25.366 -7.080 34.111 1.00 93.69 141 LEU A CA 1
ATOM 1117 C C . LEU A 1 141 ? -24.446 -7.569 35.236 1.00 93.69 141 LEU A C 1
ATOM 1119 O O . LEU A 1 141 ? -24.417 -8.770 35.502 1.00 93.69 141 LEU A O 1
ATOM 1123 N N . GLU A 1 142 ? -23.683 -6.684 35.878 1.00 94.88 142 GLU A N 1
ATOM 1124 C CA . GLU A 1 142 ? -22.798 -7.051 36.993 1.00 94.88 142 GLU A CA 1
ATOM 1125 C C . GLU A 1 142 ? -23.603 -7.573 38.191 1.00 94.88 142 GLU A C 1
ATOM 1127 O O . GLU A 1 142 ? -23.260 -8.613 38.756 1.00 94.88 142 GLU A O 1
ATOM 1132 N N . ASP A 1 143 ? -24.728 -6.924 38.501 1.00 95.00 143 ASP A N 1
ATOM 1133 C CA . ASP A 1 143 ? -25.622 -7.338 39.587 1.00 95.00 143 ASP A CA 1
ATOM 1134 C C . ASP A 1 143 ? -26.298 -8.689 39.289 1.00 95.00 143 ASP A C 1
ATOM 1136 O O . ASP A 1 143 ? -26.432 -9.544 40.164 1.00 95.00 143 ASP A O 1
ATOM 1140 N N . GLN A 1 144 ? -26.647 -8.939 38.021 1.00 96.38 144 GLN A N 1
ATOM 1141 C CA . GLN A 1 144 ? -27.290 -10.187 37.607 1.00 96.38 144 GLN A CA 1
ATOM 1142 C C . GLN A 1 144 ? -26.315 -11.370 37.467 1.00 96.38 144 GLN A C 1
ATOM 1144 O O . GLN A 1 144 ? -26.714 -12.518 37.662 1.00 96.38 144 GLN A O 1
ATOM 1149 N N . SER A 1 145 ? -25.052 -11.127 37.102 1.00 91.62 145 SER A N 1
ATOM 1150 C CA . SER A 1 145 ? -24.101 -12.194 36.745 1.00 91.62 145 SER A CA 1
ATOM 1151 C C . SER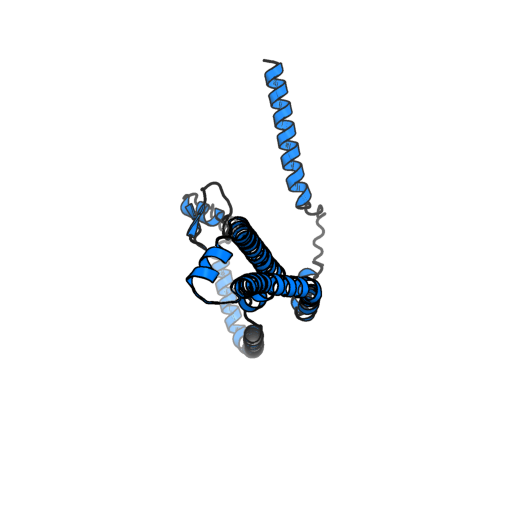 A 1 145 ? -23.109 -12.573 37.849 1.00 91.62 145 SER A C 1
ATOM 1153 O O . SER A 1 145 ? -22.353 -13.522 37.656 1.00 91.62 145 SER A O 1
ATOM 1155 N N . GLN A 1 146 ? -23.082 -11.870 38.991 1.00 95.12 146 GLN A N 1
ATOM 1156 C CA . GLN A 1 146 ? -22.063 -12.019 40.052 1.00 95.12 146 GLN A CA 1
ATOM 1157 C C . GLN A 1 146 ? -20.603 -11.806 39.589 1.00 95.12 146 GLN A C 1
ATOM 1159 O O . GLN A 1 146 ? -19.676 -11.917 40.399 1.00 95.12 146 GLN A O 1
ATOM 1164 N N . VAL A 1 147 ? -20.357 -11.477 38.316 1.00 93.50 147 VAL A N 1
ATOM 1165 C CA . VAL A 1 147 ? -19.007 -11.291 37.781 1.00 93.50 147 VAL A CA 1
ATOM 1166 C C . VAL A 1 147 ? -18.553 -9.863 38.043 1.00 93.50 147 VAL A C 1
ATOM 1168 O O . VAL A 1 147 ? -18.979 -8.929 37.368 1.00 93.50 147 VAL A O 1
ATOM 1171 N N . LYS A 1 148 ? -17.634 -9.701 38.996 1.00 94.75 148 LYS A N 1
ATOM 1172 C CA . LYS A 1 148 ? -16.993 -8.410 39.263 1.00 94.75 148 LYS A CA 1
ATOM 1173 C C . LYS A 1 148 ? -15.964 -8.074 38.185 1.00 94.75 148 LYS A C 1
ATOM 1175 O O . LYS A 1 148 ? -15.156 -8.925 37.812 1.00 94.75 148 LYS A O 1
ATOM 1180 N N . GLY A 1 149 ? -15.936 -6.817 37.741 1.00 91.69 149 GLY A N 1
ATOM 1181 C CA . GLY A 1 149 ? -14.848 -6.289 36.901 1.00 91.69 149 GLY A CA 1
ATOM 1182 C C . GLY A 1 149 ? -15.106 -6.275 35.391 1.00 91.69 149 GLY A C 1
ATOM 1183 O O . GLY A 1 149 ? -14.156 -6.213 34.606 1.00 91.69 149 GLY A O 1
ATOM 1184 N N . LEU A 1 150 ? -16.371 -6.279 34.967 1.00 91.88 150 LEU A N 1
ATOM 1185 C CA . LEU A 1 150 ? -16.746 -6.162 33.552 1.00 91.88 150 LEU A CA 1
ATOM 1186 C C . LEU A 1 150 ? -16.223 -4.857 32.915 1.00 91.88 150 LEU A C 1
ATOM 1188 O O . LEU A 1 150 ? -15.821 -4.839 31.751 1.00 91.88 150 LEU A O 1
ATOM 1192 N N . GLU A 1 151 ? -16.140 -3.780 33.700 1.00 89.31 151 GLU A N 1
ATOM 1193 C CA . GLU A 1 151 ? -15.567 -2.504 33.262 1.00 89.31 151 GLU A CA 1
ATOM 1194 C C . GLU A 1 151 ? -14.089 -2.638 32.848 1.00 89.31 151 GLU A C 1
ATOM 1196 O O . GLU A 1 151 ? -13.674 -2.087 31.826 1.00 89.31 151 GLU A O 1
ATOM 1201 N N . LEU A 1 152 ? -13.290 -3.410 33.598 1.00 90.94 152 LEU A N 1
ATOM 1202 C CA . LEU A 1 152 ? -11.879 -3.632 33.274 1.00 90.94 152 LEU A CA 1
ATOM 1203 C C . LEU A 1 152 ? -11.733 -4.404 31.957 1.00 90.94 152 LEU A C 1
ATOM 1205 O O . LEU A 1 152 ? -10.870 -4.072 31.144 1.00 90.94 152 LEU A O 1
ATOM 1209 N N . MET A 1 153 ? -12.610 -5.384 31.719 1.00 93.00 153 MET A N 1
ATOM 1210 C CA . MET A 1 153 ? -12.644 -6.135 30.462 1.00 93.00 153 MET A CA 1
ATOM 1211 C C . MET A 1 153 ? -12.968 -5.227 29.278 1.00 93.00 153 MET A C 1
ATOM 1213 O O . MET A 1 153 ? -12.311 -5.317 28.245 1.00 93.00 153 MET A O 1
ATOM 1217 N N . LEU A 1 154 ? -13.916 -4.302 29.431 1.00 90.94 154 LEU A N 1
ATOM 1218 C CA . LEU A 1 154 ? -14.272 -3.369 28.363 1.00 90.94 154 LEU A CA 1
ATOM 1219 C C . LEU A 1 154 ? -13.115 -2.407 28.031 1.00 90.94 154 LEU A C 1
ATOM 1221 O O . LEU A 1 154 ? -12.822 -2.163 26.859 1.00 90.94 154 LEU A O 1
ATOM 1225 N N . ARG A 1 155 ? -12.383 -1.937 29.052 1.00 88.31 155 ARG A N 1
ATOM 1226 C CA . ARG A 1 155 ? -11.151 -1.146 28.867 1.00 88.31 155 ARG A CA 1
ATOM 1227 C C . ARG A 1 155 ? -10.047 -1.950 28.164 1.00 88.31 155 ARG A C 1
ATOM 1229 O O . ARG A 1 155 ? -9.355 -1.412 27.302 1.00 88.31 155 ARG A O 1
ATOM 1236 N N . LEU A 1 156 ? -9.906 -3.238 28.485 1.00 92.44 156 LEU A N 1
ATOM 1237 C CA . LEU A 1 156 ? -8.982 -4.158 27.808 1.00 92.44 156 LEU A CA 1
ATOM 1238 C C . LEU A 1 156 ? -9.367 -4.394 26.343 1.00 92.44 156 LEU A C 1
ATOM 1240 O O . LEU A 1 156 ? -8.500 -4.354 25.473 1.00 92.44 156 LEU A O 1
ATOM 1244 N N . VAL A 1 157 ? -10.656 -4.578 26.047 1.00 90.06 157 VAL A N 1
ATOM 1245 C CA . VAL A 1 157 ? -11.166 -4.714 24.671 1.00 90.06 157 VAL A CA 1
ATOM 1246 C C . VAL A 1 157 ? -10.821 -3.479 23.837 1.00 90.06 157 VAL A C 1
ATOM 1248 O O . VAL A 1 157 ? -10.387 -3.610 22.693 1.00 90.06 157 VAL A O 1
ATOM 1251 N N . TRP A 1 158 ? -10.926 -2.283 24.418 1.00 88.06 158 TRP A N 1
ATOM 1252 C CA . TRP A 1 158 ? -10.521 -1.055 23.737 1.00 88.06 158 TRP A CA 1
ATOM 1253 C C . TRP A 1 158 ? -9.009 -0.999 23.447 1.00 88.06 158 TRP A C 1
ATOM 1255 O O . TRP A 1 158 ? -8.610 -0.575 22.362 1.00 88.06 158 TRP A O 1
ATOM 1265 N N . LEU A 1 159 ? -8.156 -1.510 24.343 1.00 90.44 159 LEU A N 1
ATOM 1266 C CA . LEU A 1 159 ? -6.709 -1.618 24.094 1.00 90.44 159 LEU A CA 1
ATOM 1267 C C . LEU A 1 159 ? -6.372 -2.530 22.904 1.00 90.44 159 LEU A C 1
ATOM 1269 O O . LEU A 1 159 ? -5.436 -2.235 22.160 1.00 90.44 159 LEU A O 1
ATOM 1273 N N . PHE A 1 160 ? -7.145 -3.593 22.658 1.00 91.38 160 PHE A N 1
ATOM 1274 C CA . PHE A 1 160 ? -6.939 -4.437 21.474 1.00 91.38 160 PHE A CA 1
ATOM 1275 C C . PHE A 1 160 ? -7.173 -3.678 20.160 1.00 91.38 160 PHE A C 1
ATOM 1277 O O . PHE A 1 160 ? -6.491 -3.952 19.170 1.00 91.38 160 PHE A O 1
ATOM 1284 N N . ALA A 1 161 ? -8.054 -2.673 20.150 1.00 89.19 161 ALA A N 1
ATOM 1285 C CA . ALA A 1 161 ? -8.258 -1.813 18.984 1.00 89.19 161 ALA A CA 1
ATOM 1286 C C . ALA A 1 161 ? -7.059 -0.885 18.701 1.00 89.19 161 ALA A C 1
ATOM 1288 O O . ALA A 1 161 ? -6.884 -0.440 17.566 1.00 89.19 161 ALA A O 1
ATOM 1289 N N . ALA A 1 162 ? -6.184 -0.639 19.685 1.00 91.00 162 ALA A N 1
ATOM 1290 C CA . ALA A 1 162 ? -4.969 0.156 19.497 1.00 91.00 162 ALA A CA 1
ATOM 1291 C C . ALA A 1 162 ? -3.850 -0.610 18.762 1.00 91.00 162 ALA A C 1
ATOM 1293 O O . ALA A 1 162 ? -3.009 0.004 18.105 1.00 91.00 162 ALA A O 1
ATOM 1294 N N . ILE A 1 163 ? -3.846 -1.948 18.812 1.00 94.62 163 ILE A N 1
ATOM 1295 C CA . ILE A 1 163 ? -2.837 -2.800 18.156 1.00 94.62 163 ILE A CA 1
ATOM 1296 C C . ILE A 1 163 ? -2.718 -2.530 16.640 1.00 94.62 163 ILE A C 1
ATOM 1298 O O . ILE A 1 163 ? -1.600 -2.284 16.177 1.00 94.62 163 ILE A O 1
ATOM 1302 N N . PRO A 1 164 ? -3.802 -2.536 15.834 1.00 93.25 164 PRO A N 1
ATOM 1303 C CA . PRO A 1 164 ? -3.707 -2.236 14.402 1.00 93.25 164 PRO A CA 1
ATOM 1304 C C . PRO A 1 164 ? -3.254 -0.798 14.111 1.00 93.25 164 PRO A C 1
ATOM 1306 O O . PRO A 1 164 ? -2.574 -0.568 13.109 1.00 93.25 164 PRO A O 1
ATOM 1309 N N . VAL A 1 165 ? -3.564 0.159 14.993 1.00 94.00 165 VAL A N 1
ATOM 1310 C CA . VAL A 1 165 ? -3.093 1.547 14.863 1.00 94.00 165 VAL A CA 1
ATOM 1311 C C . VAL A 1 165 ? -1.581 1.615 15.064 1.00 94.00 165 VAL A C 1
ATOM 1313 O O . VAL A 1 165 ? -0.875 2.161 14.219 1.00 94.00 165 VAL A O 1
ATOM 1316 N N . LEU A 1 166 ? -1.066 0.992 16.129 1.00 95.44 166 LEU A N 1
ATOM 1317 C CA . LEU A 1 166 ? 0.372 0.914 16.405 1.00 95.44 166 LEU A CA 1
ATOM 1318 C C . LEU A 1 166 ? 1.126 0.190 15.285 1.00 95.44 166 LEU A C 1
ATOM 1320 O O . LEU A 1 166 ? 2.185 0.648 14.857 1.00 95.44 166 LEU A O 1
ATOM 1324 N N . LYS A 1 167 ? 0.560 -0.905 14.761 1.00 94.94 167 LYS A N 1
ATOM 1325 C CA . LYS A 1 167 ? 1.121 -1.627 13.613 1.00 94.94 167 LYS A CA 1
ATOM 1326 C C . LYS A 1 167 ? 1.207 -0.738 12.372 1.00 94.94 167 LYS A C 1
ATOM 1328 O O . LYS A 1 167 ? 2.258 -0.693 11.734 1.00 94.94 167 LYS A O 1
ATOM 1333 N N . GLY A 1 168 ? 0.125 -0.039 12.034 1.00 93.19 168 GLY A N 1
ATOM 1334 C CA . GLY A 1 168 ? 0.103 0.860 10.883 1.00 93.19 168 GLY A CA 1
ATOM 1335 C C . GLY A 1 168 ? 1.091 2.018 11.040 1.00 93.19 168 GLY A C 1
ATOM 1336 O O . GLY A 1 168 ? 1.827 2.334 10.108 1.00 93.19 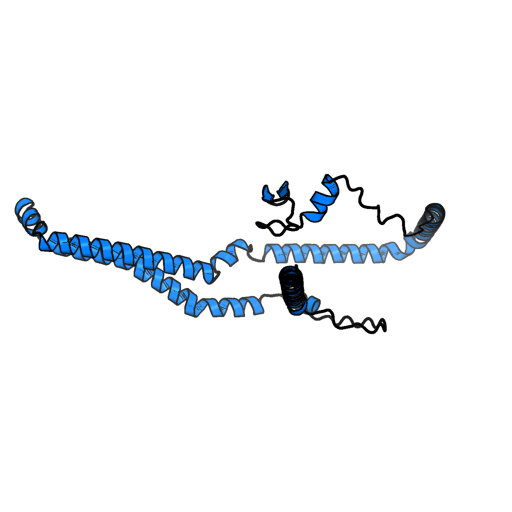168 GLY A O 1
ATOM 1337 N N . LEU A 1 169 ? 1.197 2.584 12.245 1.00 95.00 169 LEU A N 1
ATOM 1338 C CA . LEU A 1 169 ? 2.149 3.649 12.555 1.00 95.00 169 LEU A CA 1
ATOM 1339 C C . LEU A 1 169 ? 3.604 3.176 12.426 1.00 95.00 169 LEU A C 1
ATOM 1341 O O . LEU A 1 169 ? 4.415 3.862 11.807 1.00 95.00 169 LEU A O 1
ATOM 1345 N N . ALA A 1 170 ? 3.924 1.977 12.918 1.00 94.12 170 ALA A N 1
ATOM 1346 C CA . ALA A 1 170 ? 5.244 1.374 12.740 1.00 94.12 170 ALA A CA 1
ATOM 1347 C C . ALA A 1 170 ? 5.594 1.176 11.253 1.00 94.12 170 ALA A C 1
ATOM 1349 O O . ALA A 1 170 ? 6.725 1.443 10.850 1.00 94.12 170 ALA A O 1
ATOM 1350 N N . GLN A 1 171 ? 4.629 0.767 10.421 1.00 92.94 171 GLN A N 1
ATOM 1351 C CA . GLN A 1 171 ? 4.827 0.627 8.973 1.00 92.94 171 GLN A CA 1
ATOM 1352 C C . GLN A 1 171 ? 5.056 1.972 8.273 1.00 92.94 171 GLN A C 1
ATOM 1354 O O . GLN A 1 171 ? 5.925 2.057 7.407 1.00 92.94 171 GLN A O 1
ATOM 1359 N N . ILE A 1 172 ? 4.330 3.026 8.658 1.00 90.44 172 ILE A N 1
ATOM 1360 C CA . ILE A 1 172 ? 4.533 4.373 8.103 1.00 90.44 172 ILE A CA 1
ATOM 1361 C C . ILE A 1 172 ? 5.898 4.925 8.507 1.00 90.44 172 ILE A C 1
ATOM 1363 O O . ILE A 1 172 ? 6.606 5.444 7.650 1.00 90.44 172 ILE A O 1
ATOM 1367 N N . LEU A 1 173 ? 6.302 4.775 9.771 1.00 91.69 173 LEU A N 1
ATOM 1368 C CA . LEU A 1 173 ? 7.635 5.183 10.221 1.00 91.69 173 LEU A CA 1
ATOM 1369 C C . LEU A 1 173 ? 8.726 4.408 9.476 1.00 91.69 173 LEU A C 1
ATOM 1371 O O . LEU A 1 173 ? 9.689 5.003 8.996 1.00 91.69 173 LEU A O 1
ATOM 1375 N N . TYR A 1 174 ? 8.550 3.097 9.307 1.00 89.50 174 TYR A N 1
ATOM 1376 C CA . TYR A 1 174 ? 9.473 2.287 8.521 1.00 89.50 174 TYR A CA 1
ATOM 1377 C C . TYR A 1 174 ? 9.568 2.789 7.072 1.00 89.50 174 TYR A C 1
ATOM 1379 O O . TYR A 1 174 ? 10.663 2.989 6.550 1.00 89.50 174 TYR A O 1
ATOM 1387 N N . ALA A 1 175 ? 8.430 3.062 6.431 1.00 87.56 175 ALA A N 1
ATOM 1388 C CA . ALA A 1 175 ? 8.391 3.596 5.076 1.00 87.56 175 ALA A CA 1
ATOM 1389 C C . ALA A 1 175 ? 9.040 4.989 4.983 1.00 87.56 175 ALA A C 1
ATOM 1391 O O . ALA A 1 175 ? 9.801 5.236 4.053 1.00 87.56 175 ALA A O 1
ATOM 1392 N N . ALA A 1 176 ? 8.780 5.881 5.939 1.00 87.56 176 ALA A N 1
ATOM 1393 C CA . ALA A 1 176 ? 9.302 7.245 5.946 1.00 87.56 176 ALA A CA 1
ATOM 1394 C C . ALA A 1 176 ? 10.828 7.288 6.111 1.00 87.56 176 ALA A C 1
ATOM 1396 O O . ALA A 1 176 ? 11.497 7.999 5.371 1.00 87.56 176 ALA A O 1
ATOM 1397 N N . PHE A 1 177 ? 11.384 6.504 7.039 1.00 89.31 177 PHE A N 1
ATOM 1398 C CA . PHE A 1 177 ? 12.816 6.562 7.347 1.00 89.31 177 PHE A CA 1
ATOM 1399 C C . PHE A 1 177 ? 13.675 5.608 6.510 1.00 89.31 177 PHE A C 1
ATOM 1401 O O . PHE A 1 177 ? 14.830 5.919 6.230 1.00 89.31 177 PHE A O 1
ATOM 1408 N N . PHE A 1 178 ? 13.150 4.450 6.092 1.00 82.94 178 PHE A N 1
ATOM 1409 C CA . PHE A 1 178 ? 13.971 3.418 5.446 1.00 82.94 178 PHE A CA 1
ATOM 1410 C C . PHE A 1 178 ? 13.775 3.309 3.934 1.00 82.94 178 PHE A C 1
ATOM 1412 O O . PHE A 1 178 ? 14.666 2.792 3.257 1.00 82.94 178 PHE A O 1
ATOM 1419 N N . ALA A 1 179 ? 12.684 3.811 3.352 1.00 72.00 179 ALA A N 1
ATOM 1420 C CA . ALA A 1 179 ? 12.472 3.639 1.913 1.00 72.00 179 ALA A CA 1
ATOM 1421 C C . ALA A 1 179 ? 13.339 4.552 1.040 1.00 72.00 179 ALA A C 1
ATOM 1423 O O . ALA A 1 179 ? 13.709 4.163 -0.067 1.00 72.00 179 ALA A O 1
ATOM 1424 N N . GLU A 1 180 ? 13.730 5.721 1.545 1.00 66.00 180 GLU A N 1
ATOM 1425 C CA . GLU A 1 180 ? 14.638 6.624 0.831 1.00 66.00 180 GLU A CA 1
ATOM 1426 C C . GLU A 1 180 ? 16.048 6.021 0.693 1.00 66.00 180 GLU A C 1
ATOM 1428 O O . GLU A 1 180 ? 16.774 6.297 -0.265 1.00 66.00 180 GLU A O 1
ATOM 1433 N N . SER A 1 181 ? 16.404 5.089 1.588 1.00 66.06 181 SER A N 1
ATOM 1434 C CA . SER A 1 181 ? 17.615 4.284 1.432 1.00 66.06 181 SER A CA 1
ATOM 1435 C C . SER A 1 181 ? 17.515 3.347 0.225 1.00 66.06 181 SER A C 1
ATOM 1437 O O . SER A 1 181 ? 18.480 3.224 -0.521 1.00 66.06 181 SER A O 1
ATOM 1439 N N . ILE A 1 182 ? 16.351 2.753 -0.057 1.00 64.62 182 ILE A N 1
ATOM 1440 C CA . ILE A 1 182 ? 16.214 1.737 -1.111 1.00 64.62 182 ILE A CA 1
ATOM 1441 C C . ILE A 1 182 ? 16.389 2.341 -2.504 1.00 64.62 182 ILE A C 1
ATOM 1443 O O . ILE A 1 182 ? 17.024 1.708 -3.343 1.00 64.62 182 ILE A O 1
ATOM 1447 N N . ALA A 1 183 ? 15.917 3.567 -2.753 1.00 66.06 183 ALA A N 1
ATOM 1448 C CA . ALA A 1 183 ? 16.176 4.260 -4.020 1.00 66.06 183 ALA A CA 1
ATOM 1449 C C . ALA A 1 183 ? 17.688 4.434 -4.255 1.00 66.06 183 ALA A C 1
ATOM 1451 O O . ALA A 1 183 ? 18.204 4.043 -5.300 1.00 66.06 183 ALA A O 1
ATOM 1452 N N . LYS A 1 184 ? 18.424 4.875 -3.224 1.00 71.56 184 LYS A N 1
ATOM 1453 C CA . LYS A 1 184 ? 19.892 4.988 -3.269 1.00 71.56 184 LYS A CA 1
ATOM 1454 C C . LYS A 1 184 ? 20.602 3.636 -3.376 1.00 71.56 184 LYS A C 1
ATOM 1456 O O . LYS A 1 184 ? 21.661 3.556 -3.993 1.00 71.56 184 LYS A O 1
ATOM 1461 N N . LEU A 1 185 ? 20.062 2.569 -2.780 1.00 66.12 185 LEU A N 1
ATOM 1462 C CA . LEU A 1 185 ? 20.590 1.217 -2.986 1.00 66.12 185 LEU A CA 1
ATOM 1463 C C . LEU A 1 185 ? 20.327 0.749 -4.424 1.00 66.12 185 LEU A C 1
ATOM 1465 O O . LEU A 1 185 ? 21.206 0.146 -5.027 1.00 66.12 185 LEU A O 1
ATOM 1469 N N . THR A 1 186 ? 19.166 1.062 -4.997 1.00 70.00 186 THR A N 1
ATOM 1470 C CA . THR A 1 186 ? 18.804 0.668 -6.366 1.00 70.00 186 THR A CA 1
ATOM 1471 C C . THR A 1 186 ? 19.756 1.295 -7.383 1.00 70.00 186 THR A C 1
ATOM 1473 O O . THR A 1 186 ? 20.262 0.578 -8.242 1.00 70.00 186 THR A O 1
ATOM 1476 N N . ASP A 1 187 ? 20.119 2.569 -7.208 1.00 71.56 187 ASP A N 1
ATOM 1477 C CA . ASP A 1 187 ? 21.135 3.231 -8.040 1.00 71.56 187 ASP A CA 1
ATOM 1478 C C . ASP A 1 187 ? 22.519 2.568 -7.946 1.00 71.56 187 ASP A C 1
ATOM 1480 O O . ASP A 1 187 ? 23.249 2.525 -8.931 1.00 71.56 187 ASP A O 1
ATOM 1484 N N . ARG A 1 188 ? 22.882 1.984 -6.793 1.00 69.44 188 ARG A N 1
ATOM 1485 C CA . ARG A 1 188 ? 24.144 1.230 -6.645 1.00 69.44 188 ARG A CA 1
ATOM 1486 C C . ARG A 1 188 ? 24.110 -0.155 -7.287 1.00 69.44 188 ARG A C 1
ATOM 1488 O O . ARG A 1 188 ? 25.169 -0.704 -7.579 1.00 69.44 188 ARG A O 1
ATOM 1495 N N . PHE A 1 189 ? 22.927 -0.743 -7.459 1.00 69.94 189 PHE A N 1
ATOM 1496 C CA . PHE A 1 189 ? 22.770 -2.084 -8.028 1.00 69.94 189 PHE A CA 1
ATOM 1497 C C . PHE A 1 189 ? 22.339 -2.081 -9.497 1.00 69.94 189 PHE A C 1
ATOM 1499 O O . PHE A 1 189 ? 22.316 -3.153 -10.107 1.00 69.94 189 PHE A O 1
ATOM 1506 N N . LEU A 1 190 ? 22.039 -0.919 -10.092 1.00 63.66 190 LEU A N 1
ATOM 1507 C CA . LEU A 1 190 ? 21.898 -0.814 -11.540 1.00 63.66 190 LEU A CA 1
ATOM 1508 C C . LEU A 1 190 ? 23.283 -0.982 -12.190 1.00 63.66 190 LEU A C 1
ATOM 1510 O O . LEU A 1 190 ? 24.187 -0.189 -11.927 1.00 63.66 190 LEU A O 1
ATOM 1514 N N . PRO A 1 191 ? 23.491 -2.011 -13.032 1.00 63.81 191 PRO A N 1
ATOM 1515 C CA . PRO A 1 191 ? 24.764 -2.190 -13.707 1.00 63.81 191 PRO A CA 1
ATOM 1516 C C . PRO A 1 191 ? 25.034 -0.991 -14.638 1.00 63.81 191 PRO A C 1
ATOM 1518 O O . PRO A 1 191 ? 24.154 -0.618 -15.421 1.00 63.81 191 PRO A O 1
ATOM 1521 N N . PRO A 1 192 ? 26.258 -0.425 -14.634 1.00 61.25 192 PRO A N 1
ATOM 1522 C CA . PRO A 1 192 ? 26.602 0.791 -15.383 1.00 61.25 192 PRO A CA 1
ATOM 1523 C C . PRO A 1 192 ? 26.414 0.663 -16.904 1.00 61.25 192 PRO A C 1
ATOM 1525 O O . PRO A 1 192 ? 26.336 1.662 -17.617 1.00 61.25 192 PRO A O 1
ATOM 1528 N N . GLN A 1 193 ? 26.283 -0.559 -17.429 1.00 56.81 193 GLN A N 1
ATOM 1529 C CA . GLN A 1 193 ? 26.113 -0.789 -18.864 1.00 56.81 193 GLN A CA 1
ATOM 1530 C C . GLN A 1 193 ? 24.777 -0.292 -19.437 1.00 56.81 193 GLN A C 1
ATOM 1532 O O . GLN A 1 193 ? 24.702 -0.053 -20.639 1.00 56.81 193 GLN A O 1
ATOM 1537 N N . GLN A 1 194 ? 23.740 -0.089 -18.616 1.00 53.38 194 GLN A N 1
ATOM 1538 C CA . GLN A 1 194 ? 22.475 0.480 -19.100 1.00 53.38 194 GLN A CA 1
ATOM 1539 C C . GLN A 1 194 ? 22.461 2.013 -19.124 1.00 53.38 194 GLN A C 1
ATOM 1541 O O . GLN A 1 194 ? 21.718 2.589 -19.913 1.00 53.38 194 GLN A O 1
ATOM 1546 N N . GLN A 1 195 ? 23.311 2.675 -18.334 1.00 55.31 195 GLN A N 1
ATOM 1547 C CA . GLN A 1 195 ? 23.477 4.132 -18.392 1.00 55.31 195 GLN A CA 1
ATOM 1548 C C . GLN A 1 195 ? 24.297 4.541 -19.628 1.00 55.31 195 GLN A C 1
ATOM 1550 O O . GLN A 1 195 ? 23.930 5.475 -20.336 1.00 55.31 195 GLN A O 1
ATOM 1555 N N . ALA A 1 196 ? 25.315 3.753 -19.988 1.00 55.47 196 ALA A N 1
ATOM 1556 C CA . ALA A 1 196 ? 26.166 4.027 -21.150 1.00 55.47 196 ALA A CA 1
ATOM 1557 C C . ALA A 1 196 ? 25.456 3.917 -22.520 1.00 55.47 196 ALA A C 1
ATOM 1559 O O . ALA A 1 196 ? 25.943 4.470 -23.502 1.00 55.47 196 ALA A O 1
ATOM 1560 N N . GLN A 1 197 ? 24.308 3.233 -22.618 1.00 53.91 197 GLN A N 1
ATOM 1561 C CA . GLN A 1 197 ? 23.519 3.200 -23.863 1.00 53.91 197 GLN A CA 1
ATOM 1562 C C . GLN A 1 197 ? 22.579 4.402 -24.028 1.00 53.91 197 GLN A C 1
ATOM 1564 O O . GLN A 1 197 ? 22.087 4.623 -25.132 1.00 53.91 197 GLN A O 1
ATOM 1569 N N . ILE A 1 198 ? 22.340 5.180 -22.969 1.00 55.81 198 ILE A N 1
ATOM 1570 C CA . ILE A 1 198 ? 21.515 6.396 -23.032 1.00 55.81 198 ILE A CA 1
ATOM 1571 C C . ILE A 1 198 ? 22.392 7.628 -23.317 1.00 55.81 198 ILE A C 1
ATOM 1573 O O . ILE A 1 198 ? 21.922 8.582 -23.926 1.00 55.81 198 ILE A O 1
ATOM 1577 N N . GLU A 1 199 ? 23.679 7.582 -22.962 1.00 51.59 199 GLU A N 1
ATOM 1578 C CA . GLU A 1 199 ? 24.608 8.713 -23.110 1.00 51.59 199 GLU A CA 1
ATOM 1579 C C . GLU A 1 199 ? 25.579 8.614 -24.290 1.00 51.59 199 GLU A C 1
ATOM 1581 O O . GLU A 1 199 ? 26.439 9.479 -24.425 1.00 51.59 199 GLU A O 1
ATOM 1586 N N . ALA A 1 200 ? 25.475 7.613 -25.169 1.00 47.78 200 ALA A N 1
ATOM 1587 C CA . ALA A 1 200 ? 26.335 7.591 -26.349 1.00 47.78 200 ALA A CA 1
ATOM 1588 C C . ALA A 1 200 ? 26.016 8.810 -27.247 1.00 47.78 200 ALA A C 1
ATOM 1590 O O . ALA A 1 200 ? 24.920 8.868 -27.817 1.00 47.78 200 ALA A O 1
ATOM 1591 N N . PRO A 1 201 ? 26.941 9.781 -27.411 1.00 52.78 201 PRO A N 1
ATOM 1592 C CA . PRO A 1 201 ? 26.755 10.852 -28.370 1.00 52.78 201 PRO A CA 1
ATOM 1593 C C . PRO A 1 201 ? 26.689 10.214 -29.756 1.00 52.78 201 PRO A C 1
ATOM 1595 O O . PRO A 1 201 ? 27.564 9.440 -30.153 1.00 52.78 201 PRO A O 1
ATOM 1598 N N . VAL A 1 202 ? 25.628 10.524 -30.496 1.00 56.75 202 VAL A N 1
ATOM 1599 C CA . VAL A 1 202 ? 25.499 10.200 -31.918 1.00 56.75 202 VAL A CA 1
ATOM 1600 C C . VAL A 1 202 ? 26.486 11.091 -32.676 1.00 56.75 202 VAL A C 1
ATOM 1602 O O . VAL A 1 202 ? 26.116 12.043 -33.355 1.00 56.75 202 VAL A O 1
ATOM 1605 N N . THR A 1 203 ? 27.780 10.816 -32.533 1.00 52.41 203 THR A N 1
ATOM 1606 C CA . THR A 1 203 ? 28.856 11.466 -33.283 1.00 52.41 203 THR A CA 1
ATOM 1607 C C . THR A 1 203 ? 28.961 10.782 -34.644 1.00 52.41 203 THR A C 1
ATOM 1609 O O . THR A 1 203 ? 29.926 10.101 -34.971 1.00 52.41 203 THR A O 1
ATOM 1612 N N . GLY A 1 204 ? 27.893 10.907 -35.426 1.00 51.31 204 GLY A N 1
ATOM 1613 C CA . GLY A 1 204 ? 27.826 10.525 -36.828 1.00 51.31 204 GLY A CA 1
ATOM 1614 C C . GLY A 1 204 ? 27.423 11.751 -37.626 1.00 51.31 204 GLY A C 1
ATOM 1615 O O . GLY A 1 204 ? 26.250 11.926 -37.941 1.00 51.31 204 GLY A O 1
ATOM 1616 N N . THR A 1 205 ? 28.398 12.620 -37.889 1.00 45.97 205 THR A N 1
ATOM 1617 C CA . THR A 1 205 ? 28.288 13.869 -38.649 1.00 45.97 205 THR A CA 1
ATOM 1618 C C . THR A 1 205 ? 27.787 13.606 -40.072 1.00 45.97 205 THR A C 1
ATOM 1620 O O . THR A 1 205 ? 28.561 13.502 -41.019 1.00 45.97 205 THR A O 1
ATOM 1623 N N . ILE A 1 206 ? 26.471 13.514 -40.241 1.00 52.06 206 ILE A N 1
ATOM 1624 C CA . ILE A 1 206 ? 25.807 13.884 -41.487 1.00 52.06 206 ILE A CA 1
ATOM 1625 C C . ILE A 1 206 ? 25.415 15.345 -41.292 1.00 52.06 206 ILE A C 1
ATOM 1627 O O . ILE A 1 206 ? 24.483 15.640 -40.548 1.00 52.06 206 ILE A O 1
ATOM 1631 N N . ASN A 1 207 ? 26.159 16.252 -41.931 1.00 52.47 207 ASN A N 1
ATOM 1632 C CA . ASN A 1 207 ? 25.858 17.682 -42.016 1.00 52.47 207 ASN A CA 1
ATOM 1633 C C . ASN A 1 207 ? 24.511 17.895 -42.727 1.00 52.47 207 ASN A C 1
ATOM 1635 O O . ASN A 1 207 ? 24.445 18.225 -43.910 1.00 52.47 207 ASN A O 1
ATOM 1639 N N . ARG A 1 208 ? 23.416 17.698 -42.001 1.00 50.50 208 ARG A N 1
ATOM 1640 C CA . ARG A 1 208 ? 22.150 18.369 -42.264 1.00 50.50 208 ARG A CA 1
ATOM 1641 C C . ARG A 1 208 ? 21.941 19.369 -41.131 1.00 50.50 208 ARG A C 1
ATOM 1643 O O . ARG A 1 208 ? 22.209 19.009 -39.988 1.00 50.50 208 ARG A O 1
ATOM 1650 N N . PRO A 1 209 ? 21.480 20.599 -41.408 1.00 51.91 209 PRO A N 1
ATOM 1651 C CA . PRO A 1 209 ? 20.984 21.481 -40.362 1.00 51.91 209 PRO A CA 1
ATOM 1652 C C . PRO A 1 209 ? 19.786 20.787 -39.702 1.00 51.91 209 PRO A C 1
ATOM 1654 O O . PRO A 1 209 ? 18.673 20.794 -40.220 1.00 51.91 209 PRO A O 1
ATOM 1657 N N . ILE A 1 210 ? 20.054 20.081 -38.604 1.00 52.34 210 ILE A N 1
ATOM 1658 C CA . ILE A 1 210 ? 19.050 19.441 -37.766 1.00 52.34 210 ILE A CA 1
ATOM 1659 C C . ILE A 1 210 ? 18.439 20.574 -36.949 1.00 52.34 210 ILE A C 1
ATOM 1661 O O . ILE A 1 210 ? 19.024 21.040 -35.975 1.00 52.34 210 ILE A O 1
ATOM 1665 N N . SER A 1 211 ? 17.273 21.048 -37.385 1.00 62.75 211 SER A N 1
ATOM 1666 C CA . SER A 1 211 ? 16.355 21.766 -36.506 1.00 62.75 211 SER A CA 1
ATOM 1667 C C . SER A 1 211 ? 16.138 20.900 -35.268 1.00 62.75 211 SER A C 1
ATOM 1669 O O . SER A 1 211 ? 15.825 19.713 -35.416 1.00 62.75 211 SER A O 1
ATOM 1671 N N . ALA A 1 212 ? 16.346 21.468 -34.078 1.00 64.38 212 ALA A N 1
ATOM 1672 C CA . ALA A 1 212 ? 16.137 20.779 -32.811 1.00 64.38 212 ALA A CA 1
ATOM 1673 C C . ALA A 1 212 ? 14.812 19.993 -32.856 1.00 64.38 212 ALA A C 1
ATOM 1675 O O . ALA A 1 212 ? 13.803 20.553 -33.299 1.00 64.38 212 ALA A O 1
ATOM 1676 N N . PRO A 1 213 ? 14.797 18.698 -32.487 1.00 60.78 213 PRO A N 1
ATOM 1677 C CA . PRO A 1 213 ? 13.550 17.953 -32.447 1.00 60.78 213 PRO A CA 1
ATOM 1678 C C . PRO A 1 213 ? 12.605 18.684 -31.482 1.00 60.78 213 PRO A C 1
ATOM 1680 O O . PRO A 1 213 ? 13.029 18.987 -30.363 1.00 60.78 213 PRO A O 1
ATOM 1683 N N . PRO A 1 214 ? 11.371 19.015 -31.908 1.00 59.09 214 PRO A N 1
ATOM 1684 C CA . PRO A 1 214 ? 10.451 19.788 -31.087 1.00 59.09 214 PRO A CA 1
ATOM 1685 C C . PRO A 1 214 ? 10.238 19.046 -29.774 1.00 59.09 214 PRO A C 1
ATOM 1687 O O . PRO A 1 214 ? 9.966 17.840 -29.765 1.00 59.09 214 PRO A O 1
ATOM 1690 N N . SER A 1 215 ? 10.406 19.765 -28.667 1.00 62.88 215 SER A N 1
ATOM 1691 C CA . SER A 1 215 ? 10.153 19.211 -27.345 1.00 62.88 215 SER A CA 1
ATOM 1692 C C . SER A 1 215 ? 8.728 18.661 -27.308 1.00 62.88 215 SER A C 1
ATOM 1694 O O . SER A 1 215 ? 7.792 19.280 -27.815 1.00 62.88 215 SER A O 1
ATOM 1696 N N . VAL A 1 216 ? 8.531 17.501 -26.680 1.00 59.09 216 VAL A N 1
ATOM 1697 C CA . VAL A 1 216 ? 7.200 16.884 -26.530 1.00 59.09 216 VAL A CA 1
ATOM 1698 C C . VAL A 1 216 ? 6.231 17.823 -25.794 1.00 59.09 216 VAL A C 1
ATOM 1700 O O . VAL A 1 216 ? 5.024 17.737 -25.995 1.00 59.09 216 VAL A O 1
ATOM 1703 N N . THR A 1 217 ? 6.740 18.777 -25.007 1.00 58.31 217 THR A N 1
ATOM 1704 C CA . THR A 1 217 ? 5.926 19.835 -24.390 1.00 58.31 217 THR A CA 1
ATOM 1705 C C . THR A 1 217 ? 5.454 20.914 -25.367 1.00 58.31 217 THR A C 1
ATOM 1707 O O . THR A 1 217 ? 4.415 21.516 -25.122 1.00 58.31 217 THR A O 1
ATOM 1710 N N . GLU A 1 218 ? 6.153 21.143 -26.480 1.00 55.00 218 GLU A N 1
ATOM 1711 C CA . GLU A 1 218 ? 5.772 22.140 -27.493 1.00 55.00 218 GLU A CA 1
ATOM 1712 C C . GLU A 1 218 ? 4.701 21.616 -28.460 1.00 55.00 218 GLU A C 1
ATOM 1714 O O . GLU A 1 218 ? 3.942 22.396 -29.037 1.00 55.00 218 GLU A O 1
ATOM 1719 N N . GLN A 1 219 ? 4.587 20.294 -28.644 1.00 54.78 219 GLN A N 1
ATOM 1720 C CA . GLN A 1 219 ? 3.541 19.733 -29.507 1.00 54.78 219 GLN A CA 1
ATOM 1721 C C . GLN A 1 219 ? 2.149 19.791 -28.870 1.00 54.78 219 GLN A C 1
ATOM 1723 O O . GLN A 1 219 ? 1.169 19.967 -29.590 1.00 54.78 219 GLN A O 1
ATOM 1728 N N . THR A 1 220 ? 2.028 19.684 -27.545 1.00 62.78 220 THR A N 1
ATOM 1729 C CA . THR A 1 220 ? 0.724 19.769 -26.867 1.00 62.78 220 THR A CA 1
ATOM 1730 C C . THR A 1 220 ? 0.212 21.200 -26.724 1.00 62.78 220 THR A C 1
ATOM 1732 O O . THR A 1 220 ? -1.001 21.400 -26.778 1.00 62.78 220 THR A O 1
ATOM 1735 N N . THR A 1 221 ? 1.086 22.203 -26.603 1.00 68.00 221 THR A N 1
ATOM 1736 C CA . THR A 1 221 ? 0.664 23.615 -26.551 1.00 68.00 221 THR A CA 1
ATOM 1737 C C . THR A 1 221 ? 0.168 24.119 -27.906 1.00 68.00 221 THR A C 1
ATOM 1739 O O . THR A 1 221 ? -0.889 24.743 -27.964 1.00 68.00 221 THR A O 1
ATOM 1742 N N . ASN A 1 222 ? 0.831 23.746 -29.006 1.00 70.94 222 ASN A N 1
ATOM 1743 C CA . ASN A 1 222 ? 0.401 24.137 -30.356 1.00 70.94 222 ASN A CA 1
ATOM 1744 C C . ASN A 1 222 ? -0.989 23.588 -30.741 1.00 70.94 222 ASN A C 1
ATOM 1746 O O . ASN A 1 222 ? -1.710 24.211 -31.519 1.00 70.94 222 ASN A O 1
ATOM 1750 N N . ILE A 1 223 ? -1.396 22.431 -30.202 1.00 73.12 223 ILE A N 1
ATOM 1751 C CA . ILE A 1 223 ? -2.732 21.864 -30.467 1.00 73.12 223 ILE A CA 1
ATOM 1752 C C . ILE A 1 223 ? -3.823 22.700 -29.781 1.00 73.12 223 ILE A C 1
ATOM 1754 O O . ILE A 1 223 ? -4.866 22.952 -30.383 1.00 73.12 223 ILE A O 1
ATOM 1758 N N . LEU A 1 224 ? -3.569 23.170 -28.557 1.00 75.38 224 LEU A N 1
ATOM 1759 C CA . LEU A 1 224 ? -4.508 24.006 -27.805 1.00 75.38 224 LEU A CA 1
ATOM 1760 C C . LEU A 1 224 ? -4.643 25.411 -28.404 1.00 75.38 224 LEU A C 1
ATOM 1762 O O . LEU A 1 224 ? -5.751 25.941 -28.469 1.00 75.38 224 LEU A O 1
ATOM 1766 N N . GLU A 1 225 ? -3.543 26.005 -28.872 1.00 83.38 225 GLU A N 1
ATOM 1767 C CA . GLU A 1 225 ? -3.578 27.317 -29.531 1.00 83.38 225 GLU A CA 1
ATOM 1768 C C . GLU A 1 225 ? -4.362 27.261 -30.844 1.00 83.38 225 GLU A C 1
ATOM 1770 O O . GLU A 1 225 ? -5.250 28.085 -31.064 1.00 83.38 225 GLU A O 1
ATOM 1775 N N . LYS A 1 226 ? -4.143 26.218 -31.652 1.00 90.19 226 LYS A N 1
ATOM 1776 C CA . LYS A 1 226 ? -4.871 26.024 -32.909 1.00 90.19 226 LYS A CA 1
ATOM 1777 C C . LYS A 1 226 ? -6.370 25.786 -32.701 1.00 90.19 226 LYS A C 1
ATOM 1779 O O . LYS A 1 226 ? -7.183 26.263 -33.491 1.00 90.19 226 LYS A O 1
ATOM 1784 N N . GLU A 1 227 ? -6.760 25.075 -31.639 1.00 90.44 227 GLU A N 1
ATOM 1785 C CA . GLU A 1 227 ? -8.180 24.906 -31.292 1.00 90.44 227 GLU A CA 1
ATOM 1786 C C . GLU A 1 227 ? -8.812 26.235 -30.845 1.00 90.44 227 GLU A C 1
ATOM 1788 O O . GLU A 1 227 ? -9.963 26.523 -31.178 1.00 90.44 227 GLU A O 1
ATOM 1793 N N . LYS A 1 228 ? -8.055 27.077 -30.133 1.00 94.31 228 LYS A N 1
ATOM 1794 C CA . LYS A 1 228 ? -8.521 28.393 -29.689 1.00 94.31 228 LYS A CA 1
ATOM 1795 C C . LYS A 1 228 ? -8.720 29.356 -30.862 1.00 94.31 228 LYS A C 1
ATOM 1797 O O . LYS A 1 228 ? -9.738 30.041 -30.897 1.00 94.31 228 LYS A O 1
ATOM 1802 N N . GLU A 1 229 ? -7.809 29.370 -31.834 1.00 95.06 229 GLU A N 1
ATOM 1803 C CA . GLU A 1 229 ? -7.952 30.171 -33.059 1.00 95.06 229 GLU A CA 1
ATOM 1804 C C . GLU A 1 229 ? -9.195 29.769 -33.861 1.00 95.06 229 GLU A C 1
ATOM 1806 O O . GLU A 1 229 ? -9.992 30.630 -34.224 1.00 95.06 229 GLU A O 1
ATOM 1811 N N . LEU A 1 230 ? -9.424 28.462 -34.046 1.00 94.19 230 LEU A N 1
ATOM 1812 C CA . LEU A 1 230 ? -10.610 27.945 -34.741 1.00 94.19 230 LEU A CA 1
ATOM 1813 C C . LEU A 1 230 ? -11.926 28.375 -34.077 1.00 94.19 230 LEU A C 1
ATOM 1815 O O . LEU A 1 230 ? -12.889 28.690 -34.778 1.00 94.19 230 LEU A O 1
ATOM 1819 N N . ARG A 1 231 ? -11.976 28.418 -32.738 1.00 93.00 231 ARG A N 1
ATOM 1820 C CA . ARG A 1 231 ? -13.161 28.907 -32.013 1.00 93.00 231 ARG A CA 1
ATOM 1821 C C . ARG A 1 231 ? -13.394 30.397 -32.237 1.00 93.00 231 ARG A C 1
ATOM 1823 O O . ARG A 1 231 ? -14.528 30.787 -32.490 1.00 93.00 231 ARG A O 1
ATOM 1830 N N . ILE A 1 232 ? -12.335 31.207 -32.210 1.00 95.81 232 ILE A N 1
ATOM 1831 C CA . ILE A 1 232 ? -12.433 32.655 -32.449 1.00 95.81 232 ILE A CA 1
ATOM 1832 C C . ILE A 1 232 ? -12.937 32.932 -33.873 1.00 95.81 232 ILE A C 1
ATOM 1834 O O . ILE A 1 232 ? -13.804 33.783 -34.062 1.00 95.81 232 ILE A O 1
ATOM 1838 N N . THR A 1 233 ? -12.453 32.191 -34.877 1.00 94.38 233 THR A N 1
ATOM 1839 C CA . THR A 1 233 ? -12.923 32.348 -36.264 1.00 94.38 233 THR A CA 1
ATOM 1840 C C . THR A 1 233 ? -14.397 31.957 -36.416 1.00 94.38 233 THR A C 1
ATOM 1842 O O . THR A 1 233 ? -15.158 32.698 -37.033 1.00 94.38 233 THR A O 1
ATOM 1845 N N . GLN A 1 234 ? -14.833 30.853 -35.797 1.00 94.94 234 GLN A N 1
ATOM 1846 C CA . GLN A 1 234 ? -16.242 30.435 -35.831 1.00 94.94 234 GLN A CA 1
ATOM 1847 C C . GLN A 1 234 ? -17.182 31.417 -35.119 1.00 94.94 234 GLN A C 1
ATOM 1849 O O . GLN A 1 234 ? -18.322 31.601 -35.549 1.00 94.94 234 GLN A O 1
ATOM 1854 N N . GLU A 1 235 ? -16.739 32.039 -34.027 1.00 95.12 235 GLU A N 1
ATOM 1855 C CA . GLU A 1 235 ? -17.523 33.063 -33.329 1.00 95.12 235 GLU A CA 1
ATOM 1856 C C . GLU A 1 235 ? -17.655 34.344 -34.162 1.00 95.12 235 GLU A C 1
ATOM 1858 O O . GLU A 1 235 ? -18.740 34.925 -34.212 1.00 95.12 235 GLU A O 1
ATOM 1863 N N . ALA A 1 236 ? -16.597 34.745 -34.874 1.00 94.88 236 ALA A N 1
ATOM 1864 C CA . ALA A 1 236 ? -16.636 35.897 -35.770 1.00 94.88 236 ALA A CA 1
ATOM 1865 C C . ALA A 1 236 ? -17.605 35.689 -36.948 1.00 94.88 236 ALA A C 1
ATOM 1867 O O . ALA A 1 236 ? -18.414 36.571 -37.225 1.00 94.88 236 ALA A O 1
ATOM 1868 N N . GLU A 1 237 ? -17.591 34.515 -37.590 1.00 94.38 237 GLU A N 1
ATOM 1869 C CA . GLU A 1 237 ? -18.507 34.196 -38.700 1.00 94.38 237 GLU A CA 1
ATOM 1870 C C . GLU A 1 237 ? -19.983 34.187 -38.262 1.00 94.38 237 GLU A C 1
ATOM 1872 O O . GLU A 1 237 ? -20.862 34.652 -38.997 1.00 94.38 237 GLU A O 1
ATOM 1877 N N . ARG A 1 238 ? -20.262 33.716 -37.037 1.00 92.62 238 ARG A N 1
ATOM 1878 C CA . ARG A 1 238 ? -21.611 33.754 -36.445 1.00 92.62 238 ARG A CA 1
ATOM 1879 C C . ARG A 1 238 ? -22.088 35.162 -36.111 1.00 92.62 238 ARG A C 1
ATOM 1881 O O . ARG A 1 238 ? -23.288 35.385 -36.124 1.00 92.62 238 ARG A O 1
ATOM 1888 N N . ALA A 1 239 ? -21.188 36.086 -35.787 1.00 91.19 239 ALA A N 1
ATOM 1889 C CA . ALA A 1 239 ? -21.555 37.469 -35.489 1.00 91.19 239 ALA A CA 1
ATOM 1890 C C . ALA A 1 239 ? -21.865 38.289 -36.754 1.00 91.19 239 ALA A C 1
ATOM 1892 O O . ALA A 1 239 ? -22.527 39.320 -36.668 1.00 91.19 239 ALA A O 1
ATOM 1893 N N . THR A 1 240 ? -21.377 37.848 -37.916 1.00 90.38 240 THR A N 1
ATOM 1894 C CA . THR A 1 240 ? -21.591 38.518 -39.209 1.00 90.38 240 THR A CA 1
ATOM 1895 C C . THR A 1 240 ? -22.758 37.965 -40.030 1.00 90.38 240 THR A C 1
ATOM 1897 O O . THR A 1 240 ? -23.048 38.520 -41.089 1.00 90.38 240 THR A O 1
ATOM 1900 N N . SER A 1 241 ? -23.398 36.885 -39.568 1.00 80.00 241 SER A N 1
ATOM 1901 C CA . SER A 1 241 ? -24.572 36.259 -40.200 1.00 80.00 241 SER A CA 1
ATOM 1902 C C . SER A 1 241 ? -25.859 36.669 -39.495 1.00 80.00 241 SER A C 1
ATOM 1904 O O . SER A 1 241 ? -26.855 36.924 -40.204 1.00 80.00 241 SER A O 1
#

Radius of gyration: 35.31 Å; chains: 1; bounding box: 67×61×102 Å